Protein AF-A0A0A9WE42-F1 (afdb_monomer)

pLDDT: mean 91.48, std 4.7, range [75.19, 97.56]

Foldseek 3Di:
DVVQLVVQCVVVVHPDRDPVSVVQSVCCVPQNDFPPVDDDPPVVLVLLCLLLVQLQVLLVPQPLRADWPDWFQGDHDPARIDTDGDHPDPDPDGDPSNLLSLLLSLLRSQLSSCVVPNPVRRDPNSVVSVVVSLVSLLCCVAPCVVDPVGRDHDDLVPDDPVVVVVSVVVSVVSSVVSNVVSD

Secondary structure (DSSP, 8-state):
-HHHHHHHHHHTT-SS--HHHHHHHHHHHHH--B-TT----HHHHHHHHHHHHHHHHHHHHSTTPPPEEEEE-S-BTTBS-EEEE--SS--S---HHHHHHHHHHHHHHHHHHHHHH-GGG--GGGHHHHHHHHHHHHHHHHTS--STT-S----GGGS-HHHHHHHHHHHHHHHHHHHHHH-

Organism: Lygus hesperus (NCBI:txid30085)

Mean predicted aligned error: 5.11 Å

Radius of gyration: 19.46 Å; Cα contacts (8 Å, |Δi|>4): 237; chains: 1; bounding box: 45×36×60 Å

Solvent-accessible surface area (backbone atoms only — not comparable to full-atom values): 10072 Å² total; per-residue (Å²): 96,69,70,49,9,48,50,48,16,50,73,74,71,43,96,58,71,48,71,66,23,45,50,52,24,47,46,36,73,76,55,33,55,72,48,89,86,66,84,71,56,70,70,58,50,51,51,39,45,40,22,39,46,20,26,47,53,43,33,74,70,39,74,59,35,49,52,76,75,46,75,44,60,67,39,22,64,94,39,58,43,46,62,43,64,48,70,98,57,96,69,94,73,79,52,72,57,34,54,52,24,48,36,31,24,38,42,12,24,51,32,36,34,27,74,76,61,33,78,92,59,53,69,80,82,45,54,64,34,51,48,54,33,50,54,51,43,48,44,35,42,38,64,64,22,76,38,94,90,41,86,47,69,58,62,76,87,78,48,54,71,74,54,50,54,50,51,53,54,48,43,51,49,51,51,51,55,36,48,64,71,57,94

Sequence (183 aa):
MINQAAFEAARRGGNSVSVLDIENAKDKLQLGHPRDNFSMPVSEAKKTAYHEGGHALIALTTKGSMPIYKATIMPRGSALGYVYQVPEKDTIHMTNQQMQARIDVALAGRAAEEIIYGSDKITTGCSNDLEHATELIMHMIVDCGFSNLGIVNEEYTTMSDSKKYKVEKEAIAILHSSYQRVR

Nearest PDB structures (foldseek):
  6az0-assembly1_B  TM=9.704E-01  e=7.092E-16  Saccharomyces cerevisiae RM11-1a
  7wi4-assembly1_C  TM=9.334E-01  e=2.841E-14  Escherichia coli K-12
  4z8x-assembly1_A  TM=7.532E-01  e=9.230E-11  Aquifex aeolicus VF5
  4ww0-assembly1_A-2  TM=7.519E-01  e=3.585E-10  Aquifex aeolicus VF5
  6gcn-assembly2_C  TM=7.053E-01  e=2.199E-10  Aquifex aeolicus VF5

InterPro domains:
  IPR000642 Peptidase M41 [PF01434] (43-179)
  IPR037219 Peptidase M41-like [G3DSA:1.20.58.760] (31-183)
  IPR037219 Peptidase M41-like [SSF140990] (44-182)

Structure (mmCIF, N/CA/C/O backbone):
data_AF-A0A0A9WE42-F1
#
_entry.id   AF-A0A0A9WE42-F1
#
loop_
_atom_site.group_PDB
_atom_site.id
_atom_site.type_symbol
_atom_site.label_atom_id
_atom_site.label_alt_id
_atom_site.label_comp_id
_atom_site.label_asym_id
_atom_site.label_entity_id
_atom_site.label_seq_id
_atom_site.pdbx_PDB_ins_code
_atom_site.Cartn_x
_atom_site.Cartn_y
_atom_site.Cartn_z
_atom_site.occupancy
_atom_site.B_iso_or_equiv
_atom_site.auth_seq_id
_atom_site.auth_comp_id
_atom_site.auth_asym_id
_atom_site.auth_atom_id
_atom_site.pdbx_PDB_model_num
ATOM 1 N N . MET A 1 1 ? 3.995 17.280 -17.311 1.00 87.62 1 MET A N 1
ATOM 2 C CA . MET A 1 1 ? 4.119 15.987 -18.024 1.00 87.62 1 MET A CA 1
ATOM 3 C C . MET A 1 1 ? 4.740 16.137 -19.410 1.00 87.62 1 MET A C 1
ATOM 5 O O . MET A 1 1 ? 5.819 15.604 -19.608 1.00 87.62 1 MET A O 1
ATOM 9 N N . ILE A 1 2 ? 4.134 16.887 -20.342 1.00 93.00 2 ILE A N 1
ATOM 10 C CA . ILE A 1 2 ? 4.611 16.970 -21.742 1.00 93.00 2 ILE A CA 1
ATOM 11 C C . ILE A 1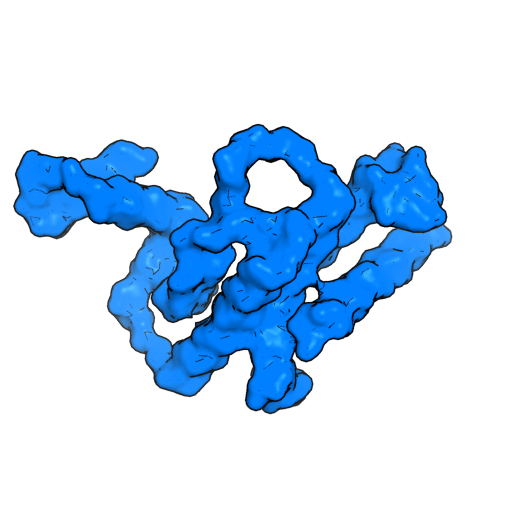 2 ? 6.061 17.458 -21.867 1.00 93.00 2 ILE A C 1
ATOM 13 O O . ILE A 1 2 ? 6.841 16.849 -22.588 1.00 93.00 2 ILE A O 1
ATOM 17 N N . ASN A 1 3 ? 6.459 18.480 -21.102 1.00 93.81 3 ASN A N 1
ATOM 18 C CA . ASN A 1 3 ? 7.852 18.943 -21.092 1.00 93.81 3 ASN A CA 1
ATOM 19 C C . ASN A 1 3 ? 8.838 17.840 -20.653 1.00 93.81 3 ASN A C 1
ATOM 21 O O . ASN A 1 3 ? 9.893 17.661 -21.250 1.00 93.81 3 ASN A O 1
ATOM 25 N N . GLN A 1 4 ? 8.462 17.042 -19.647 1.00 92.12 4 GLN A N 1
ATOM 26 C CA . GLN A 1 4 ? 9.282 15.918 -19.195 1.00 92.12 4 GLN A CA 1
ATOM 27 C C . GLN A 1 4 ? 9.373 14.825 -20.269 1.00 92.12 4 GLN A C 1
ATOM 29 O O . GLN A 1 4 ? 10.448 14.273 -20.468 1.00 92.12 4 GLN A O 1
ATOM 34 N N . ALA A 1 5 ? 8.284 14.547 -20.992 1.00 93.56 5 ALA A N 1
ATOM 35 C CA . ALA A 1 5 ? 8.288 13.587 -22.097 1.00 93.56 5 ALA A CA 1
ATOM 36 C C . ALA A 1 5 ? 9.181 14.056 -23.258 1.00 93.56 5 ALA A C 1
ATOM 38 O O . ALA A 1 5 ? 9.945 13.268 -23.806 1.00 93.56 5 ALA A O 1
ATOM 39 N N . ALA A 1 6 ? 9.150 15.351 -23.589 1.00 94.25 6 ALA A N 1
ATOM 40 C CA . ALA A 1 6 ? 10.056 15.939 -24.575 1.00 94.25 6 ALA A CA 1
ATOM 41 C C . ALA A 1 6 ? 11.528 15.817 -24.149 1.00 94.25 6 ALA A C 1
ATOM 43 O O . ALA A 1 6 ? 12.379 15.467 -24.964 1.00 94.25 6 ALA A O 1
ATOM 44 N N . PHE A 1 7 ? 11.819 16.030 -22.863 1.00 92.44 7 PHE A N 1
ATOM 45 C CA . PHE A 1 7 ? 13.156 15.830 -22.310 1.00 92.44 7 PHE A CA 1
ATOM 46 C C . PHE A 1 7 ? 13.624 14.367 -22.410 1.00 92.44 7 PHE A C 1
ATOM 48 O O . PHE A 1 7 ? 14.754 14.119 -22.823 1.00 92.44 7 PHE A O 1
ATOM 55 N N . GLU A 1 8 ? 12.773 13.390 -22.074 1.00 90.25 8 GLU A N 1
ATOM 56 C CA . GLU A 1 8 ? 13.119 11.964 -22.211 1.00 90.25 8 GLU A CA 1
ATOM 57 C C . GLU A 1 8 ? 13.336 11.566 -23.685 1.00 90.25 8 GLU A C 1
ATOM 59 O O . GLU A 1 8 ? 14.306 10.871 -23.997 1.00 90.25 8 GLU A O 1
ATOM 64 N N . ALA A 1 9 ? 12.508 12.081 -24.602 1.00 94.06 9 ALA A N 1
ATOM 65 C CA . ALA A 1 9 ? 12.676 11.870 -26.040 1.00 94.06 9 ALA A CA 1
ATOM 66 C C . ALA A 1 9 ? 14.018 12.429 -26.545 1.00 94.06 9 ALA A C 1
ATOM 68 O O . ALA A 1 9 ? 14.739 11.744 -27.273 1.00 94.06 9 ALA A O 1
ATOM 69 N N . ALA A 1 10 ? 14.395 13.635 -26.107 1.00 93.62 10 ALA A N 1
ATOM 70 C CA . ALA A 1 10 ? 15.693 14.226 -26.421 1.00 93.62 10 ALA A CA 1
ATOM 71 C C . ALA A 1 10 ? 16.853 13.406 -25.827 1.00 93.62 10 ALA A C 1
ATOM 73 O O . ALA A 1 10 ? 17.847 13.168 -26.511 1.00 93.62 10 ALA A O 1
ATOM 74 N N . ARG A 1 11 ? 16.714 12.906 -24.589 1.00 88.94 11 ARG A N 1
ATOM 75 C CA . ARG A 1 11 ? 17.735 12.088 -23.909 1.00 88.94 11 ARG A CA 1
ATOM 76 C C . ARG A 1 11 ? 18.041 10.785 -24.650 1.00 88.94 11 ARG A C 1
ATOM 78 O O . ARG A 1 11 ? 19.200 10.380 -24.678 1.00 88.94 11 ARG A O 1
ATOM 85 N N . ARG A 1 12 ? 17.046 10.141 -25.274 1.00 90.19 12 ARG A N 1
ATOM 86 C CA . ARG A 1 12 ? 17.285 8.953 -26.122 1.00 90.19 12 ARG A CA 1
ATOM 87 C C . ARG A 1 12 ? 17.753 9.280 -27.547 1.00 90.19 12 ARG A C 1
ATOM 89 O O . ARG A 1 12 ? 17.906 8.358 -28.342 1.00 90.19 12 ARG A O 1
ATOM 96 N N . GLY A 1 13 ? 17.916 10.560 -27.899 1.00 91.31 13 GLY A N 1
ATOM 97 C CA . GLY A 1 13 ? 18.247 11.001 -29.259 1.00 91.31 13 GLY A CA 1
ATOM 98 C C . GLY A 1 13 ? 17.086 10.893 -30.256 1.00 91.31 13 GLY A C 1
ATOM 99 O O . GLY A 1 13 ? 17.310 10.723 -31.451 1.00 91.31 13 GLY A O 1
ATOM 100 N N . GLY A 1 14 ? 15.838 10.928 -29.781 1.00 90.31 14 GLY A N 1
ATOM 101 C CA . GLY A 1 14 ? 14.648 10.862 -30.625 1.00 90.31 14 GLY A CA 1
ATOM 102 C C . GLY A 1 14 ? 14.283 12.209 -31.253 1.00 90.31 14 GLY A C 1
ATOM 103 O O . GLY A 1 14 ? 14.309 13.237 -30.587 1.00 90.31 14 GLY A O 1
ATOM 104 N N . ASN A 1 15 ? 13.846 12.189 -32.516 1.00 92.69 15 ASN A N 1
ATOM 105 C CA . ASN A 1 15 ? 13.359 13.384 -33.229 1.00 92.69 15 ASN A CA 1
ATOM 106 C C . ASN A 1 15 ? 11.880 13.710 -32.949 1.00 92.69 15 ASN A C 1
ATOM 108 O O . ASN A 1 15 ? 11.361 14.719 -33.420 1.00 92.69 15 ASN A O 1
ATOM 11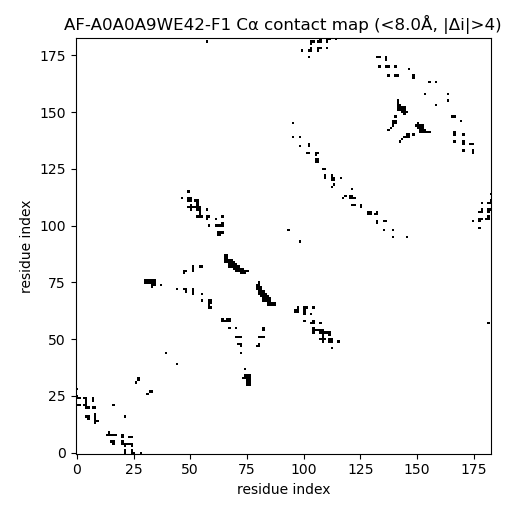2 N N . SER A 1 16 ? 11.177 12.842 -32.221 1.00 94.25 16 SER A N 1
ATOM 113 C CA . SER A 1 16 ? 9.774 13.010 -31.847 1.00 94.25 16 SER A CA 1
ATOM 114 C C . SER A 1 16 ? 9.489 12.347 -30.503 1.00 94.25 16 SER A C 1
ATOM 116 O O . SER A 1 16 ? 10.174 11.398 -30.106 1.00 94.25 16 SER A O 1
ATOM 118 N N . VAL A 1 17 ? 8.466 12.850 -29.809 1.00 95.31 17 VAL A N 1
ATOM 119 C CA . VAL A 1 17 ? 7.964 12.270 -28.557 1.00 95.31 17 VAL A CA 1
ATOM 120 C C . VAL A 1 17 ? 7.144 11.025 -28.877 1.00 95.31 17 VAL A C 1
ATOM 122 O O . VAL A 1 17 ? 6.181 11.084 -29.639 1.00 95.31 17 VAL A O 1
ATOM 125 N N . SER A 1 18 ? 7.533 9.898 -28.291 1.00 94.75 18 SER A N 1
ATOM 126 C CA . SER A 1 18 ? 6.822 8.624 -28.381 1.00 94.75 18 SER A CA 1
ATOM 127 C C . SER A 1 18 ? 5.911 8.408 -27.170 1.00 94.75 18 SER A C 1
ATOM 129 O O . SER A 1 18 ? 6.055 9.067 -26.139 1.00 94.75 18 SER A O 1
ATOM 131 N N . VAL A 1 19 ? 4.999 7.436 -27.268 1.00 92.50 19 VAL A N 1
ATOM 132 C CA . VAL A 1 19 ? 4.150 7.021 -26.136 1.00 92.50 19 VAL A CA 1
ATOM 133 C C . VAL A 1 19 ? 5.002 6.578 -24.942 1.00 92.50 19 VAL A C 1
ATOM 135 O O . VAL A 1 19 ? 4.712 6.968 -23.817 1.00 92.50 19 VAL A O 1
ATOM 138 N N . 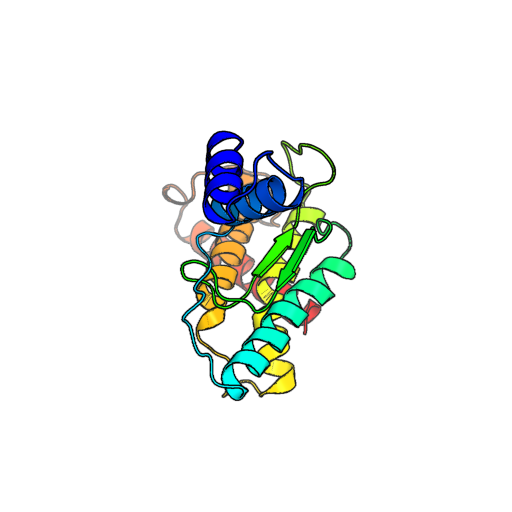LEU A 1 20 ? 6.111 5.877 -25.191 1.00 90.62 20 LEU A N 1
ATOM 139 C CA . LEU A 1 20 ? 7.044 5.450 -24.148 1.00 90.62 20 LEU A CA 1
ATOM 140 C C . LEU A 1 20 ? 7.654 6.640 -23.387 1.00 90.62 20 LEU A C 1
ATOM 142 O O . LEU A 1 20 ? 7.832 6.577 -22.173 1.00 90.62 20 LEU A O 1
ATOM 146 N N . ASP A 1 21 ? 7.953 7.745 -24.075 1.00 92.62 21 ASP A N 1
ATOM 147 C CA . ASP A 1 21 ? 8.486 8.949 -23.425 1.00 92.62 21 ASP A CA 1
ATOM 148 C C . ASP A 1 21 ? 7.425 9.604 -22.520 1.00 92.62 21 ASP A C 1
ATOM 150 O O . ASP A 1 21 ? 7.746 10.117 -21.446 1.00 92.62 21 ASP A O 1
ATOM 154 N N . ILE A 1 22 ? 6.149 9.546 -22.922 1.00 92.81 22 ILE A N 1
ATOM 155 C CA . ILE A 1 22 ? 5.013 10.029 -22.124 1.00 92.81 22 ILE A CA 1
ATOM 156 C C . ILE A 1 22 ? 4.794 9.138 -20.898 1.00 92.81 22 ILE A C 1
ATOM 158 O O . ILE A 1 22 ? 4.635 9.660 -19.794 1.00 92.81 22 ILE A O 1
ATOM 162 N N . GLU A 1 23 ? 4.822 7.816 -21.066 1.00 88.56 23 GLU A N 1
ATOM 163 C CA . GLU A 1 23 ? 4.697 6.852 -19.968 1.00 88.56 23 GLU A CA 1
ATOM 164 C C . GLU A 1 23 ? 5.832 7.010 -18.955 1.00 88.56 23 GLU A C 1
ATOM 166 O O . GLU A 1 23 ? 5.576 7.136 -17.760 1.00 88.56 23 GLU A O 1
ATOM 171 N N . ASN A 1 24 ? 7.080 7.112 -19.419 1.00 87.69 24 ASN A N 1
ATOM 172 C CA . ASN A 1 24 ? 8.235 7.338 -18.549 1.00 87.69 24 ASN A CA 1
ATOM 173 C C . ASN A 1 24 ? 8.151 8.678 -17.813 1.00 87.69 24 ASN A C 1
ATOM 175 O O . ASN A 1 24 ? 8.486 8.759 -16.631 1.00 87.69 24 ASN A O 1
ATOM 179 N N . ALA A 1 25 ? 7.687 9.733 -18.486 1.00 91.06 25 ALA A N 1
ATOM 180 C CA . ALA A 1 25 ? 7.466 11.029 -17.859 1.00 91.06 25 ALA A CA 1
ATOM 181 C C . ALA A 1 25 ? 6.361 10.980 -16.797 1.00 91.06 25 ALA A C 1
ATOM 183 O O . ALA A 1 25 ? 6.511 11.592 -15.738 1.00 91.06 25 ALA A O 1
ATOM 184 N N . LYS A 1 26 ? 5.267 10.257 -17.063 1.00 89.12 26 LYS A N 1
ATOM 185 C CA . LYS A 1 26 ? 4.182 10.031 -16.103 1.00 89.12 26 LYS A CA 1
ATOM 186 C C . LYS A 1 26 ? 4.690 9.252 -14.891 1.00 89.12 26 LYS A C 1
ATOM 188 O O . LYS A 1 26 ? 4.548 9.738 -13.773 1.00 89.12 26 LYS A O 1
ATOM 193 N N . ASP A 1 27 ? 5.361 8.124 -15.112 1.00 87.50 27 ASP A N 1
ATOM 194 C CA . ASP A 1 27 ? 5.945 7.305 -14.050 1.00 87.50 27 ASP A CA 1
ATOM 195 C C . ASP A 1 27 ? 6.920 8.113 -13.191 1.00 87.50 27 ASP A C 1
ATOM 197 O O . ASP A 1 27 ? 6.879 8.048 -11.969 1.00 87.50 27 ASP A O 1
ATOM 201 N N . LYS A 1 28 ? 7.779 8.923 -13.812 1.00 86.88 28 LYS A N 1
ATOM 202 C CA . LYS A 1 28 ? 8.749 9.758 -13.098 1.00 86.88 28 LYS A CA 1
ATOM 203 C C . LYS A 1 28 ? 8.087 10.820 -12.221 1.00 86.88 28 LYS A C 1
ATOM 205 O O . LYS A 1 28 ? 8.591 11.105 -11.138 1.00 86.88 28 LYS A O 1
ATOM 210 N N . LEU A 1 29 ? 6.981 11.404 -12.683 1.00 87.56 29 LEU A N 1
ATOM 211 C CA . LEU A 1 29 ? 6.218 12.396 -11.923 1.00 87.56 29 LEU A CA 1
ATOM 212 C C . LEU A 1 29 ? 5.419 11.764 -10.780 1.00 87.56 29 LEU A C 1
ATOM 214 O O . LEU A 1 29 ? 5.321 12.367 -9.720 1.00 87.56 29 LEU A O 1
ATOM 218 N N . GLN A 1 30 ? 4.848 10.578 -10.997 1.00 84.38 30 GLN A N 1
ATOM 219 C CA . GLN A 1 30 ? 3.979 9.920 -10.018 1.00 84.38 30 GLN A CA 1
ATOM 220 C C . GLN A 1 30 ? 4.754 9.089 -8.989 1.00 84.38 30 GLN A C 1
ATOM 222 O O . GLN A 1 30 ? 4.363 9.033 -7.832 1.00 84.38 30 GLN A O 1
ATOM 227 N N . LEU A 1 31 ? 5.841 8.442 -9.409 1.00 84.19 31 LEU A N 1
ATOM 228 C CA . LEU A 1 31 ? 6.552 7.413 -8.639 1.00 84.19 31 LEU A CA 1
ATOM 229 C C . LEU A 1 31 ? 7.999 7.816 -8.330 1.00 84.19 31 LEU A C 1
ATOM 231 O O . LEU A 1 31 ? 8.706 7.127 -7.600 1.00 84.19 31 LEU A O 1
ATOM 235 N N . GLY A 1 32 ? 8.466 8.923 -8.907 1.00 86.31 32 GLY A N 1
ATOM 236 C CA . GLY A 1 32 ? 9.822 9.420 -8.732 1.00 86.31 32 GLY A CA 1
ATOM 237 C C . GLY A 1 32 ? 10.837 8.862 -9.732 1.00 86.31 32 GLY A C 1
ATOM 238 O O . GLY A 1 32 ? 10.551 8.073 -10.642 1.00 86.31 32 GLY A O 1
ATOM 239 N N . HIS A 1 33 ? 12.075 9.326 -9.570 1.00 86.00 33 HIS A N 1
ATOM 240 C CA . HIS A 1 33 ? 13.172 9.010 -10.478 1.00 86.00 33 HIS A CA 1
ATOM 241 C C . HIS A 1 33 ? 13.579 7.535 -10.351 1.00 86.00 33 HIS A C 1
ATOM 243 O O . HIS A 1 33 ? 13.732 7.050 -9.224 1.00 86.00 33 HIS A O 1
ATOM 249 N N . PRO A 1 34 ? 13.780 6.821 -11.475 1.00 84.25 34 PRO A N 1
ATOM 250 C CA . PRO A 1 34 ? 14.343 5.481 -11.432 1.00 84.25 34 PRO A CA 1
ATOM 251 C C . PRO A 1 34 ? 15.775 5.532 -10.899 1.00 84.25 34 PRO A C 1
ATOM 253 O O . PRO A 1 34 ? 16.516 6.483 -11.160 1.00 84.25 34 PRO A O 1
ATOM 256 N N . ARG A 1 35 ? 16.163 4.508 -10.138 1.00 85.31 35 ARG A N 1
ATOM 257 C CA . ARG A 1 35 ? 17.536 4.361 -9.646 1.00 85.31 35 ARG A CA 1
ATOM 258 C C . ARG A 1 35 ? 18.280 3.326 -10.482 1.00 85.31 35 ARG A C 1
ATOM 260 O O . ARG A 1 35 ? 18.510 2.211 -10.027 1.00 85.31 35 ARG A O 1
ATOM 267 N N . ASP A 1 36 ? 18.667 3.716 -11.693 1.00 75.19 36 ASP A N 1
ATOM 268 C CA . ASP A 1 36 ? 19.267 2.815 -12.693 1.00 75.19 36 ASP A CA 1
ATOM 269 C C . ASP A 1 36 ? 20.574 2.148 -12.209 1.00 75.19 36 ASP A C 1
ATOM 271 O O . ASP A 1 36 ? 20.870 1.017 -12.579 1.00 75.19 36 ASP A O 1
ATOM 275 N N . ASN A 1 37 ? 21.324 2.812 -11.320 1.00 78.38 37 ASN A N 1
ATOM 276 C CA . ASN A 1 37 ? 22.576 2.296 -10.746 1.00 78.38 37 ASN A CA 1
ATOM 277 C C . ASN A 1 37 ? 22.384 1.529 -9.424 1.00 78.38 37 ASN A C 1
ATOM 279 O O . ASN A 1 37 ? 23.364 1.202 -8.751 1.00 78.38 37 ASN A O 1
ATOM 283 N N . PHE A 1 38 ? 21.144 1.283 -8.995 1.00 79.81 38 PHE A N 1
ATOM 284 C CA . PHE A 1 38 ? 20.888 0.568 -7.750 1.00 79.81 38 PHE A CA 1
ATOM 285 C C . PHE A 1 38 ? 21.002 -0.942 -7.962 1.00 79.81 38 PHE A C 1
ATOM 287 O O . PHE A 1 38 ? 20.121 -1.571 -8.544 1.00 79.81 38 PHE A O 1
ATOM 294 N N . SER A 1 39 ? 22.082 -1.529 -7.449 1.00 82.62 39 SER A N 1
ATOM 295 C CA . SER A 1 39 ? 22.244 -2.981 -7.402 1.00 82.62 39 SER A CA 1
ATOM 296 C C . SER A 1 39 ? 21.607 -3.528 -6.126 1.00 82.62 39 SER A C 1
ATOM 298 O O . SER A 1 39 ? 22.091 -3.278 -5.021 1.00 82.62 39 SER A O 1
ATOM 300 N N . MET A 1 40 ? 20.500 -4.255 -6.280 1.00 83.44 40 MET A N 1
ATOM 301 C CA . MET A 1 40 ? 19.813 -4.925 -5.179 1.00 83.44 40 MET A CA 1
ATOM 302 C C . MET A 1 40 ? 20.243 -6.397 -5.117 1.00 83.44 40 MET A C 1
ATOM 304 O O . MET A 1 40 ? 20.157 -7.087 -6.136 1.00 83.44 40 MET A O 1
ATOM 308 N N . PRO A 1 41 ? 20.658 -6.925 -3.949 1.00 91.12 41 PRO A N 1
ATOM 309 C CA . PRO A 1 41 ? 20.888 -8.356 -3.790 1.00 91.12 41 PRO A CA 1
ATOM 310 C C . PRO A 1 41 ? 19.636 -9.162 -4.152 1.00 91.12 41 PRO A C 1
ATOM 312 O O . PRO A 1 41 ? 18.520 -8.770 -3.814 1.00 91.12 41 PRO A O 1
ATOM 315 N N . VAL A 1 42 ? 19.816 -10.333 -4.770 1.00 91.00 42 VAL A N 1
ATOM 316 C CA . VAL A 1 42 ? 18.700 -11.202 -5.201 1.00 91.00 42 VAL A CA 1
ATOM 317 C C . VAL A 1 42 ? 17.766 -11.560 -4.038 1.00 91.00 42 VAL A C 1
ATOM 319 O O . VAL A 1 42 ? 16.556 -11.667 -4.224 1.00 91.00 42 VAL A O 1
ATOM 322 N N . SER A 1 43 ? 18.302 -11.708 -2.823 1.00 90.06 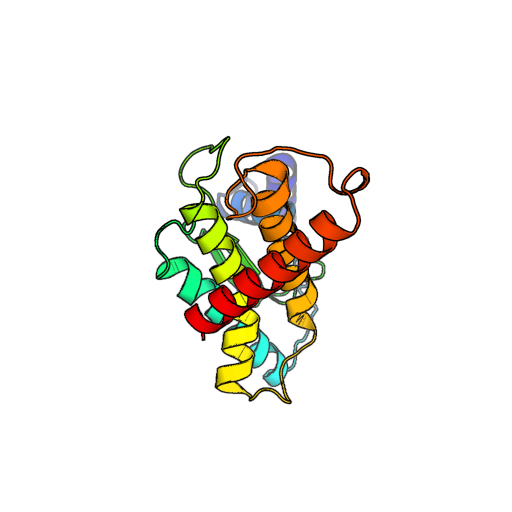43 SER A N 1
ATOM 323 C CA . SER A 1 43 ? 17.506 -11.963 -1.619 1.00 90.06 43 SER A CA 1
ATOM 324 C C . SER A 1 43 ? 16.554 -10.814 -1.274 1.00 90.06 43 SER A C 1
ATOM 326 O O . SER A 1 43 ? 15.406 -11.073 -0.922 1.00 90.06 43 SER A O 1
ATOM 328 N N . GLU A 1 44 ? 17.001 -9.564 -1.403 1.00 90.25 44 GLU A N 1
ATOM 329 C CA . GLU A 1 44 ? 16.186 -8.373 -1.129 1.00 90.25 44 GLU A CA 1
ATOM 330 C C . GLU A 1 44 ? 15.188 -8.114 -2.262 1.00 90.25 44 GLU A C 1
ATOM 332 O O . GLU A 1 44 ? 14.027 -7.791 -2.007 1.00 90.25 44 GLU A O 1
ATOM 337 N N . ALA A 1 45 ? 15.588 -8.375 -3.511 1.00 91.81 45 ALA A N 1
ATOM 338 C CA . ALA A 1 45 ? 14.681 -8.328 -4.655 1.00 91.81 45 ALA A CA 1
ATOM 339 C C . ALA A 1 45 ? 13.545 -9.349 -4.511 1.00 91.81 45 ALA A C 1
ATOM 341 O O . ALA A 1 45 ? 12.393 -9.041 -4.803 1.00 91.81 45 ALA A O 1
ATOM 342 N N . LYS A 1 46 ? 13.847 -10.549 -3.997 1.00 93.94 46 LYS A N 1
ATOM 343 C CA . LYS A 1 46 ? 12.840 -11.579 -3.722 1.00 93.94 46 LYS A CA 1
ATOM 344 C C . LYS A 1 46 ? 11.864 -11.152 -2.622 1.00 93.94 46 LYS A C 1
ATOM 346 O O . LYS A 1 46 ? 10.667 -11.351 -2.793 1.00 93.94 46 LYS A O 1
ATOM 351 N N . LYS A 1 47 ? 12.347 -10.544 -1.532 1.00 92.94 47 LYS A N 1
ATOM 352 C CA . LYS A 1 47 ? 11.473 -10.000 -0.476 1.00 92.94 47 LYS A CA 1
ATOM 353 C C . LYS A 1 47 ? 10.544 -8.924 -1.028 1.00 92.94 47 LYS A C 1
ATOM 355 O O . LYS A 1 47 ? 9.336 -9.030 -0.863 1.00 92.94 47 LYS A O 1
ATOM 360 N N . THR A 1 48 ? 11.109 -7.971 -1.769 1.00 94.25 48 THR A N 1
ATOM 361 C CA . THR A 1 48 ? 10.353 -6.901 -2.435 1.00 94.25 48 THR A CA 1
ATOM 362 C C . THR A 1 48 ? 9.304 -7.489 -3.381 1.00 94.25 48 THR A C 1
ATOM 364 O O . THR A 1 48 ? 8.158 -7.068 -3.374 1.00 94.25 48 THR A O 1
ATOM 367 N N . ALA A 1 49 ? 9.645 -8.531 -4.144 1.00 95.31 49 ALA A N 1
ATOM 368 C CA . ALA A 1 49 ? 8.694 -9.202 -5.026 1.00 95.31 49 ALA A CA 1
ATOM 369 C C . ALA A 1 49 ? 7.510 -9.836 -4.284 1.00 95.31 49 ALA A C 1
ATOM 371 O O . ALA A 1 49 ? 6.388 -9.751 -4.775 1.00 95.31 49 ALA A O 1
ATOM 372 N N . TYR A 1 50 ? 7.727 -10.450 -3.117 1.00 96.06 50 TYR A N 1
ATOM 373 C CA . TYR A 1 50 ? 6.611 -10.952 -2.310 1.00 96.06 50 TYR A CA 1
ATOM 374 C C . TYR A 1 50 ? 5.789 -9.826 -1.695 1.00 96.06 50 TYR A C 1
ATOM 376 O O . TYR A 1 50 ? 4.567 -9.931 -1.679 1.00 96.06 50 TYR A O 1
ATOM 384 N N . HIS A 1 51 ? 6.439 -8.756 -1.247 1.00 95.94 51 HIS A N 1
ATOM 385 C CA . HIS A 1 51 ? 5.774 -7.584 -0.691 1.00 95.94 51 HIS A CA 1
ATOM 386 C C . HIS A 1 51 ? 4.827 -6.938 -1.717 1.00 95.94 51 HIS A C 1
ATOM 388 O O . HIS A 1 51 ? 3.613 -6.890 -1.519 1.00 95.94 51 HIS A O 1
ATOM 394 N N . GLU A 1 52 ? 5.358 -6.549 -2.879 1.00 96.25 52 GLU A N 1
ATOM 395 C CA . GLU A 1 52 ? 4.558 -5.979 -3.970 1.00 96.25 52 GLU A CA 1
ATOM 396 C C . GLU A 1 52 ? 3.554 -6.995 -4.532 1.00 96.25 52 GLU A C 1
ATOM 398 O O . GLU A 1 52 ? 2.436 -6.645 -4.909 1.00 96.25 52 GLU A O 1
ATOM 403 N N . GLY A 1 53 ? 3.922 -8.280 -4.557 1.00 96.75 53 GLY A N 1
ATOM 404 C CA . GLY A 1 53 ? 3.024 -9.368 -4.934 1.00 96.75 53 GLY A CA 1
ATOM 405 C C . GLY A 1 53 ? 1.811 -9.479 -4.008 1.00 96.75 53 GLY A C 1
ATOM 406 O O . GLY A 1 53 ? 0.704 -9.712 -4.493 1.00 96.75 53 GLY A O 1
ATOM 407 N N . GLY A 1 54 ? 1.998 -9.252 -2.704 1.00 96.88 54 GLY A N 1
ATOM 408 C CA . GLY A 1 54 ? 0.930 -9.189 -1.709 1.00 96.88 54 GLY A CA 1
ATOM 409 C C . GLY A 1 54 ? -0.053 -8.065 -2.010 1.00 96.88 54 GLY A C 1
ATOM 410 O O . GLY A 1 54 ? -1.247 -8.323 -2.182 1.00 96.88 54 GLY A O 1
ATOM 411 N N . HIS A 1 55 ? 0.452 -6.837 -2.170 1.00 97.00 55 HIS A N 1
ATOM 412 C CA . HIS A 1 55 ? -0.367 -5.689 -2.572 1.00 97.00 55 HIS A CA 1
ATOM 413 C C . HIS A 1 55 ? -1.154 -5.970 -3.850 1.00 97.00 55 HIS A C 1
ATOM 415 O O . HIS A 1 55 ? -2.367 -5.760 -3.889 1.00 97.00 55 HIS A O 1
ATOM 421 N N . ALA A 1 56 ? -0.489 -6.487 -4.886 1.00 97.44 56 ALA A N 1
ATOM 422 C CA . ALA A 1 56 ? -1.123 -6.758 -6.167 1.00 97.44 56 ALA A CA 1
ATOM 423 C C . ALA A 1 56 ? -2.221 -7.827 -6.055 1.00 97.44 56 ALA A C 1
ATOM 425 O O . ALA A 1 56 ? -3.314 -7.656 -6.595 1.00 97.44 56 ALA A O 1
ATOM 426 N N . LEU A 1 57 ? -1.964 -8.918 -5.333 1.00 97.00 57 LEU A N 1
ATOM 427 C CA . LEU A 1 57 ? -2.925 -10.006 -5.184 1.00 97.00 57 LEU A CA 1
ATOM 428 C C . LEU A 1 57 ? -4.191 -9.555 -4.447 1.00 97.00 57 LEU A C 1
ATOM 430 O O . LEU A 1 57 ? -5.306 -9.818 -4.907 1.00 97.00 57 LEU A O 1
ATOM 434 N N . ILE A 1 58 ? -4.036 -8.846 -3.329 1.00 97.56 58 ILE A N 1
ATOM 435 C CA . ILE A 1 58 ? -5.177 -8.340 -2.559 1.00 97.56 58 ILE A CA 1
ATOM 436 C C . ILE A 1 58 ? -5.915 -7.253 -3.341 1.00 97.56 58 ILE A C 1
ATOM 438 O O . ILE A 1 58 ? -7.147 -7.247 -3.359 1.00 97.56 58 ILE A O 1
ATOM 442 N N . ALA A 1 59 ? -5.199 -6.401 -4.077 1.00 97.00 59 ALA A N 1
ATOM 443 C CA . ALA A 1 59 ? -5.818 -5.378 -4.911 1.00 97.00 59 ALA A CA 1
ATOM 444 C C . ALA A 1 59 ? -6.675 -5.962 -6.045 1.00 97.00 59 ALA A C 1
ATOM 446 O O . ALA A 1 59 ? -7.679 -5.349 -6.405 1.00 97.00 59 ALA A O 1
ATOM 447 N N . LEU A 1 60 ? -6.309 -7.128 -6.589 1.00 96.06 60 LEU A N 1
ATOM 448 C CA . LEU A 1 60 ? -7.061 -7.814 -7.647 1.00 96.06 60 LEU A CA 1
ATOM 449 C C . LEU A 1 60 ? -8.252 -8.622 -7.123 1.00 96.06 60 LEU A C 1
ATOM 451 O O . LEU A 1 60 ? -9.231 -8.804 -7.843 1.00 96.06 60 LEU A O 1
ATOM 455 N N . THR A 1 61 ? -8.170 -9.136 -5.896 1.00 95.81 61 THR A N 1
ATOM 456 C CA . THR A 1 61 ? -9.189 -10.039 -5.332 1.00 95.81 61 THR A CA 1
ATOM 457 C C . THR A 1 61 ? -10.211 -9.325 -4.444 1.00 95.81 61 THR A C 1
ATOM 459 O O . THR A 1 61 ? -11.334 -9.808 -4.287 1.00 95.81 61 THR A O 1
ATOM 462 N N . THR A 1 62 ? -9.873 -8.154 -3.899 1.00 96.12 62 THR A N 1
ATOM 463 C CA . THR A 1 62 ? -10.738 -7.418 -2.968 1.00 96.12 62 THR A CA 1
ATOM 464 C C . THR A 1 62 ? -11.768 -6.559 -3.694 1.00 96.12 62 THR A C 1
ATOM 466 O O . THR A 1 62 ? -11.445 -5.645 -4.456 1.00 96.12 62 THR A O 1
ATOM 469 N N . LYS A 1 63 ? -13.051 -6.797 -3.408 1.00 94.56 63 LYS A N 1
ATOM 470 C CA . LYS A 1 63 ? -14.150 -5.998 -3.962 1.00 94.56 63 LYS A CA 1
ATOM 471 C C . LYS A 1 63 ? -14.084 -4.550 -3.466 1.00 94.56 63 LYS A C 1
ATOM 473 O O . LYS A 1 63 ? -14.034 -4.302 -2.267 1.00 94.56 63 LYS A O 1
ATOM 478 N N . GLY A 1 64 ? -14.167 -3.597 -4.394 1.00 92.25 64 GLY A N 1
ATOM 479 C CA . GLY A 1 64 ? -14.061 -2.163 -4.099 1.00 92.25 64 GLY A CA 1
ATOM 480 C C . GLY A 1 64 ? -12.629 -1.625 -4.148 1.00 92.25 64 GLY A C 1
ATOM 481 O O . GLY A 1 64 ? -12.439 -0.419 -4.008 1.00 92.25 64 GLY A O 1
ATOM 482 N N . SER A 1 65 ? -11.637 -2.486 -4.388 1.00 94.06 65 SER A N 1
ATOM 483 C CA . SER A 1 65 ? -10.275 -2.063 -4.705 1.00 94.06 65 SER A CA 1
ATOM 484 C C . SER A 1 65 ? -10.216 -1.353 -6.064 1.00 94.06 65 SER A C 1
ATOM 486 O O . SER A 1 65 ? -11.036 -1.595 -6.952 1.00 94.06 65 SER A O 1
ATOM 488 N N . MET A 1 66 ? -9.241 -0.458 -6.220 1.00 92.62 66 MET A N 1
ATOM 489 C CA . MET A 1 66 ? -8.966 0.214 -7.489 1.00 92.62 66 MET A CA 1
ATOM 490 C C . MET A 1 66 ? -8.163 -0.707 -8.420 1.00 92.62 66 MET A C 1
ATOM 492 O O . MET A 1 66 ? -7.324 -1.478 -7.938 1.00 92.62 66 MET A O 1
ATOM 496 N N . PRO A 1 67 ? -8.361 -0.622 -9.747 1.00 92.75 67 PRO A N 1
ATOM 497 C CA . PRO A 1 67 ? -7.599 -1.438 -10.675 1.00 92.75 67 PRO A CA 1
ATOM 498 C C . PRO A 1 67 ? -6.113 -1.067 -10.639 1.00 92.75 67 PRO A C 1
ATOM 500 O O . PRO A 1 67 ? -5.726 0.093 -10.459 1.00 92.75 67 PRO A O 1
ATOM 503 N N . ILE A 1 68 ? -5.270 -2.083 -10.817 1.00 94.44 68 ILE A N 1
ATOM 504 C CA . ILE A 1 68 ? -3.819 -1.919 -10.874 1.00 94.44 68 ILE A CA 1
ATOM 505 C C . ILE A 1 68 ? -3.443 -1.378 -12.249 1.00 94.44 68 ILE A C 1
ATOM 507 O O . ILE A 1 68 ? -3.768 -1.972 -13.274 1.00 94.44 68 ILE A O 1
ATOM 511 N N . TYR A 1 69 ? -2.707 -0.272 -12.260 1.00 90.81 69 TYR A N 1
ATOM 512 C CA . TYR A 1 69 ? -2.076 0.260 -13.462 1.00 90.81 69 TYR A CA 1
ATOM 513 C C . TYR A 1 69 ? -0.689 -0.345 -13.677 1.00 90.81 69 TYR A C 1
ATOM 515 O O . TYR A 1 69 ? -0.322 -0.682 -14.800 1.00 90.81 69 TYR A O 1
ATOM 523 N N . LYS A 1 70 ? 0.100 -0.475 -12.603 1.00 90.88 70 LYS A N 1
ATOM 524 C CA . LYS A 1 70 ? 1.474 -0.978 -12.681 1.00 90.88 70 LYS A CA 1
ATOM 525 C C . LYS A 1 70 ? 1.909 -1.607 -11.367 1.00 90.88 70 LYS A C 1
ATOM 527 O O . LYS A 1 70 ? 1.708 -1.011 -10.321 1.00 90.88 70 LYS A O 1
ATOM 532 N N . ALA A 1 71 ? 2.565 -2.758 -11.439 1.00 93.44 71 ALA A N 1
ATOM 533 C CA . ALA A 1 71 ? 3.259 -3.380 -10.316 1.00 93.44 71 ALA A CA 1
ATOM 534 C C . ALA A 1 71 ? 4.718 -3.626 -10.713 1.00 93.44 71 ALA A C 1
ATOM 536 O O . ALA A 1 71 ? 4.980 -4.112 -11.816 1.00 93.44 71 ALA A O 1
ATOM 537 N N . THR A 1 72 ? 5.675 -3.257 -9.864 1.00 91.06 72 THR A N 1
ATOM 538 C CA . THR A 1 72 ? 7.100 -3.468 -10.151 1.00 91.06 72 THR A CA 1
ATOM 539 C C . THR A 1 72 ? 7.945 -3.534 -8.888 1.00 91.06 72 THR A C 1
ATOM 541 O O . THR A 1 72 ? 7.625 -2.920 -7.87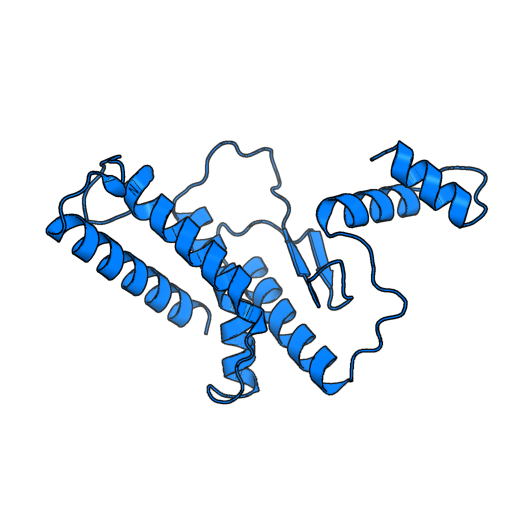9 1.00 91.06 72 THR A O 1
ATOM 544 N N . ILE A 1 73 ? 9.076 -4.224 -8.998 1.00 91.81 73 ILE A N 1
ATOM 545 C CA . ILE A 1 73 ? 10.137 -4.307 -7.983 1.00 91.81 73 ILE A CA 1
ATOM 546 C C . ILE A 1 73 ? 11.343 -3.423 -8.335 1.00 91.81 73 ILE A C 1
ATOM 548 O O . ILE A 1 73 ? 12.429 -3.572 -7.780 1.00 91.81 73 ILE A O 1
ATOM 552 N N . MET A 1 74 ? 11.191 -2.575 -9.356 1.00 88.44 74 MET A N 1
ATOM 553 C CA . MET A 1 74 ? 12.242 -1.660 -9.776 1.00 88.44 74 MET A CA 1
ATOM 554 C C . MET A 1 74 ? 12.233 -0.439 -8.857 1.00 88.44 74 MET A C 1
ATOM 556 O O . MET A 1 74 ? 11.213 0.253 -8.786 1.00 88.44 74 MET A O 1
ATOM 560 N N . PRO A 1 75 ? 13.361 -0.123 -8.205 1.00 87.50 75 PRO A N 1
ATOM 561 C CA . PRO A 1 75 ? 13.398 0.926 -7.205 1.00 87.50 75 PRO A CA 1
ATOM 562 C C . PRO A 1 75 ? 13.227 2.311 -7.835 1.00 87.50 75 PRO A C 1
ATOM 564 O O . PRO A 1 75 ? 13.880 2.653 -8.831 1.00 87.50 75 PRO A O 1
ATOM 567 N N . ARG A 1 76 ? 12.398 3.144 -7.205 1.00 86.00 76 ARG A N 1
ATOM 568 C CA . ARG A 1 76 ? 12.158 4.537 -7.597 1.00 86.00 76 ARG A CA 1
ATOM 569 C C . ARG A 1 76 ? 12.077 5.428 -6.371 1.00 86.00 76 ARG A C 1
ATOM 571 O O . ARG A 1 76 ? 11.428 5.080 -5.393 1.00 86.00 76 ARG A O 1
ATOM 578 N N . GLY A 1 77 ? 12.728 6.589 -6.430 1.00 83.06 77 GLY A N 1
ATOM 579 C CA . GLY A 1 77 ? 12.783 7.496 -5.281 1.00 83.06 77 GLY A CA 1
ATOM 580 C C . GLY A 1 77 ? 13.278 6.778 -4.017 1.00 83.06 77 GLY A C 1
ATOM 581 O O . GLY A 1 77 ? 14.361 6.189 -4.026 1.00 83.06 77 GLY A O 1
ATOM 582 N N . SER A 1 78 ? 12.479 6.829 -2.948 1.00 80.38 78 SER A N 1
ATOM 583 C CA . SER A 1 78 ? 12.721 6.134 -1.675 1.00 80.38 78 SER A CA 1
ATOM 584 C C . SER A 1 78 ? 12.201 4.690 -1.635 1.00 80.38 78 SER A C 1
ATOM 586 O O . SER A 1 78 ? 12.594 3.946 -0.739 1.00 80.38 78 SER A O 1
ATOM 588 N N . ALA A 1 79 ? 11.360 4.277 -2.586 1.00 84.12 79 ALA A N 1
ATOM 589 C CA . ALA A 1 79 ? 10.717 2.967 -2.595 1.00 84.12 79 ALA A CA 1
ATOM 590 C C . ALA A 1 79 ? 11.536 1.920 -3.370 1.00 84.12 79 ALA A C 1
ATOM 592 O O . ALA A 1 79 ? 12.200 2.217 -4.372 1.00 84.12 79 ALA A O 1
ATOM 593 N N . LEU A 1 80 ? 11.486 0.669 -2.903 1.00 86.31 80 LEU A N 1
ATOM 594 C CA . LEU A 1 80 ? 12.158 -0.472 -3.540 1.00 86.31 80 LEU A CA 1
ATOM 595 C C . LEU A 1 80 ? 11.270 -1.195 -4.560 1.00 86.31 80 LEU A C 1
ATOM 597 O O . LEU A 1 80 ? 11.796 -1.836 -5.464 1.00 86.31 80 LEU A O 1
ATOM 601 N N . GLY A 1 81 ? 9.957 -1.023 -4.458 1.00 89.31 81 GLY A N 1
ATOM 602 C CA . GLY A 1 81 ? 8.937 -1.488 -5.384 1.00 89.31 81 GLY A CA 1
ATOM 603 C C . GLY A 1 81 ? 7.695 -0.607 -5.255 1.00 89.31 81 GLY A C 1
ATOM 604 O O . GLY A 1 81 ? 7.689 0.339 -4.464 1.00 89.31 81 GLY A O 1
ATOM 605 N N . TYR A 1 82 ? 6.697 -0.843 -6.103 1.00 90.31 82 TYR A N 1
ATOM 606 C CA . TYR A 1 82 ? 5.384 -0.220 -5.963 1.00 90.31 82 TYR A CA 1
ATOM 607 C C . TYR A 1 82 ? 4.303 -0.989 -6.727 1.00 90.31 82 TYR A C 1
ATOM 609 O O . TYR A 1 82 ? 4.506 -1.422 -7.870 1.00 90.31 82 TYR A O 1
ATOM 617 N N . VAL A 1 83 ? 3.104 -1.028 -6.144 1.00 93.25 83 VAL A N 1
ATOM 618 C CA . VAL A 1 83 ? 1.840 -1.330 -6.826 1.00 93.25 83 VAL A CA 1
ATOM 619 C C . VAL A 1 83 ? 1.022 -0.051 -6.944 1.00 93.25 83 VAL A C 1
ATOM 621 O O . VAL A 1 83 ? 0.436 0.443 -5.987 1.00 93.25 83 VAL A O 1
ATOM 624 N N . TYR A 1 84 ? 0.976 0.499 -8.152 1.00 91.06 84 TYR A N 1
ATOM 625 C CA . TYR A 1 84 ? 0.238 1.711 -8.459 1.00 91.06 84 TYR A CA 1
ATOM 626 C C . TYR A 1 84 ? -1.170 1.388 -8.957 1.00 91.06 84 TYR A C 1
ATOM 628 O O . TYR A 1 84 ? -1.347 0.710 -9.975 1.00 91.06 84 TYR A O 1
ATOM 636 N N . GLN A 1 85 ? -2.169 1.915 -8.252 1.00 92.00 85 GLN A N 1
ATOM 637 C CA . GLN A 1 85 ? -3.583 1.800 -8.594 1.00 92.00 85 GLN A CA 1
ATOM 638 C C . GLN A 1 85 ? -4.104 3.124 -9.156 1.00 92.00 85 GLN A C 1
ATOM 640 O O . GLN A 1 85 ? -3.734 4.197 -8.680 1.00 92.00 85 GLN A O 1
ATOM 645 N N . VAL A 1 86 ? -4.982 3.054 -10.156 1.00 88.12 86 VAL A N 1
ATOM 646 C CA . VAL A 1 86 ? -5.593 4.238 -10.780 1.00 88.12 86 VAL A CA 1
ATOM 647 C C . VAL A 1 86 ? -7.109 4.075 -10.748 1.00 88.12 86 VAL A C 1
ATOM 649 O O . VAL A 1 86 ? -7.600 3.024 -11.151 1.00 88.12 86 VAL A O 1
ATOM 652 N N . PRO A 1 87 ? -7.877 5.067 -10.275 1.00 86.38 87 PRO A N 1
ATOM 653 C CA . PRO A 1 87 ? -9.331 4.978 -10.306 1.00 86.38 87 PRO A CA 1
ATOM 654 C C . PRO A 1 87 ? -9.851 5.015 -11.755 1.00 86.38 87 PRO A C 1
ATOM 656 O O . PRO A 1 87 ? -9.319 5.735 -12.596 1.00 86.38 87 PRO A O 1
ATOM 659 N N . GLU A 1 88 ? -10.913 4.259 -12.056 1.00 80.44 88 GLU A N 1
ATOM 660 C CA . GLU A 1 88 ? -11.518 4.226 -13.405 1.00 80.44 88 GLU A CA 1
ATOM 661 C C . GLU A 1 88 ? -12.184 5.549 -13.801 1.00 80.44 88 GLU A C 1
ATOM 663 O O . GLU A 1 88 ? -12.359 5.847 -14.982 1.00 80.44 88 GLU A O 1
ATOM 668 N N . LYS A 1 89 ? -12.611 6.319 -12.801 1.00 84.44 89 LYS A N 1
ATOM 669 C CA . LYS A 1 89 ? -13.276 7.611 -12.945 1.00 84.44 89 LYS A CA 1
ATOM 670 C C . LYS A 1 89 ? -12.729 8.549 -11.887 1.00 84.44 89 LYS A C 1
ATOM 672 O O . LYS A 1 89 ? -12.331 8.093 -10.817 1.00 84.44 89 LYS A O 1
ATOM 677 N N . ASP A 1 90 ? -12.787 9.845 -12.149 1.00 79.69 90 ASP A N 1
ATOM 678 C CA . ASP A 1 90 ? -12.479 10.840 -11.129 1.00 79.69 90 ASP A CA 1
ATOM 679 C C . ASP A 1 90 ? -13.506 10.727 -9.993 1.00 79.69 90 ASP A C 1
ATOM 681 O O . ASP A 1 90 ? -14.681 11.069 -10.141 1.00 79.69 90 ASP A O 1
ATOM 685 N N . THR A 1 91 ? -13.079 10.170 -8.860 1.00 76.19 91 THR A N 1
ATOM 686 C CA . THR A 1 91 ? -13.918 9.997 -7.672 1.00 76.19 91 THR A CA 1
ATOM 687 C C . THR A 1 91 ? -13.619 11.095 -6.667 1.00 76.19 91 THR A C 1
ATOM 689 O O . THR A 1 91 ? -12.496 11.190 -6.178 1.00 76.19 91 THR A O 1
ATOM 692 N N . ILE A 1 92 ? -14.634 11.882 -6.312 1.00 82.75 92 ILE A N 1
ATOM 693 C CA . ILE A 1 92 ? -14.534 12.898 -5.250 1.00 82.75 92 ILE A CA 1
ATOM 694 C C . ILE A 1 92 ? -14.750 12.262 -3.867 1.00 82.75 92 ILE A C 1
ATOM 696 O O . ILE A 1 92 ? -14.187 12.708 -2.873 1.00 82.75 92 ILE A O 1
ATOM 700 N N . HIS A 1 93 ? -15.548 11.195 -3.802 1.00 87.50 93 HIS A N 1
ATOM 701 C CA . HIS A 1 93 ? -15.933 10.532 -2.560 1.00 87.50 93 HIS A CA 1
ATOM 702 C C . HIS A 1 93 ? -15.605 9.042 -2.602 1.00 87.50 93 HIS A C 1
ATOM 704 O O . HIS A 1 93 ? -15.576 8.429 -3.671 1.00 87.50 93 HIS A O 1
ATOM 710 N N . MET A 1 94 ? -15.405 8.461 -1.421 1.00 91.12 94 MET A N 1
ATOM 711 C CA . MET A 1 94 ? -15.159 7.036 -1.242 1.00 91.12 94 MET A CA 1
ATOM 712 C C . MET A 1 94 ? -16.211 6.414 -0.334 1.00 91.12 94 MET A C 1
ATOM 714 O O . MET A 1 94 ? -16.588 6.973 0.692 1.00 91.12 94 MET A O 1
ATOM 718 N N . THR A 1 95 ? -16.658 5.222 -0.703 1.00 93.88 95 THR A N 1
ATOM 719 C CA . THR A 1 95 ? -17.521 4.395 0.144 1.00 93.88 95 THR A CA 1
ATOM 720 C C . THR A 1 95 ? -16.710 3.706 1.243 1.00 93.88 95 THR A C 1
ATOM 722 O O . THR A 1 95 ? -15.516 3.454 1.074 1.00 93.88 95 THR A O 1
ATOM 725 N N . ASN A 1 96 ? -17.373 3.303 2.333 1.00 94.06 96 ASN A N 1
ATOM 726 C CA . ASN A 1 96 ? -16.760 2.481 3.385 1.00 94.06 96 ASN A CA 1
ATOM 727 C C . ASN A 1 96 ? -16.106 1.209 2.801 1.00 94.06 96 ASN A C 1
ATOM 729 O O . ASN A 1 96 ? -14.976 0.883 3.142 1.00 94.06 96 ASN A O 1
ATOM 733 N N . GLN A 1 97 ? -16.754 0.548 1.831 1.00 95.19 97 GLN A N 1
ATOM 734 C CA . GLN A 1 97 ? -16.185 -0.623 1.151 1.00 95.19 97 GLN A CA 1
ATOM 735 C C . GLN A 1 97 ? -14.851 -0.313 0.454 1.00 95.19 97 GLN A C 1
ATOM 737 O O . GLN A 1 97 ? -13.915 -1.099 0.549 1.00 95.19 97 GLN A O 1
ATOM 742 N N . GLN A 1 98 ? -14.746 0.826 -0.233 1.00 95.12 98 GLN A N 1
ATOM 743 C CA . GLN A 1 98 ? -13.502 1.232 -0.893 1.00 95.12 98 GLN A CA 1
ATOM 744 C C . GLN A 1 98 ? -12.411 1.588 0.120 1.00 95.12 98 GLN A C 1
ATOM 746 O O . GLN A 1 98 ? -11.248 1.272 -0.111 1.00 95.12 98 GLN A O 1
ATOM 751 N N . MET A 1 99 ? -12.764 2.224 1.243 1.00 95.69 99 MET A N 1
ATOM 752 C CA . MET A 1 99 ? -11.798 2.514 2.307 1.00 95.69 99 MET A CA 1
ATOM 753 C C . MET A 1 99 ? -11.278 1.222 2.948 1.00 95.69 99 MET A C 1
ATOM 755 O O . MET A 1 99 ? -10.069 1.050 3.061 1.00 95.69 99 MET A O 1
ATOM 759 N N . GLN A 1 100 ? -12.164 0.267 3.252 1.00 96.44 100 GLN A N 1
ATOM 760 C CA . GLN A 1 100 ? -11.774 -1.060 3.741 1.00 96.44 100 GLN A CA 1
ATOM 761 C C . GLN A 1 100 ? -10.865 -1.791 2.752 1.00 96.44 100 GLN A C 1
ATOM 763 O O . GLN A 1 100 ? -9.833 -2.314 3.159 1.00 96.44 100 GLN A O 1
ATOM 768 N N . ALA A 1 101 ? -11.196 -1.761 1.457 1.00 96.44 101 ALA A N 1
ATOM 769 C CA . ALA A 1 101 ? -10.362 -2.370 0.428 1.00 96.44 101 ALA A CA 1
ATOM 770 C C . ALA A 1 101 ? -8.963 -1.737 0.356 1.00 96.44 101 ALA A C 1
ATOM 772 O O . ALA A 1 101 ? -7.982 -2.446 0.158 1.00 96.44 101 ALA A O 1
ATOM 773 N N . ARG A 1 102 ? -8.841 -0.416 0.547 1.00 95.69 102 ARG A N 1
ATOM 774 C CA . ARG A 1 102 ? -7.530 0.251 0.597 1.00 95.69 102 ARG A CA 1
ATOM 775 C C . ARG A 1 102 ? -6.716 -0.137 1.829 1.00 95.69 102 ARG A C 1
ATOM 777 O O . ARG A 1 102 ? -5.512 -0.322 1.694 1.00 95.69 102 ARG A O 1
ATOM 784 N N . ILE A 1 103 ? -7.353 -0.287 2.991 1.00 97.12 103 ILE A N 1
ATOM 785 C CA . ILE A 1 103 ? -6.681 -0.775 4.206 1.00 97.12 103 ILE A CA 1
ATOM 786 C C . ILE A 1 103 ? -6.188 -2.208 3.979 1.00 97.12 103 ILE A C 1
ATOM 788 O O . ILE A 1 103 ? -5.027 -2.498 4.251 1.00 97.12 103 ILE A O 1
ATOM 792 N N . ASP A 1 104 ? -7.031 -3.075 3.409 1.00 97.56 104 ASP A N 1
ATOM 793 C CA . ASP A 1 104 ? -6.660 -4.455 3.082 1.00 97.56 104 ASP A CA 1
ATOM 794 C C . ASP A 1 104 ? -5.435 -4.490 2.155 1.00 97.56 104 ASP A C 1
ATOM 796 O O . ASP A 1 104 ? -4.449 -5.169 2.442 1.00 97.56 104 ASP A O 1
ATOM 800 N N . VAL A 1 105 ? -5.443 -3.696 1.079 1.00 97.12 105 VAL A N 1
ATOM 801 C CA . VAL A 1 105 ? -4.290 -3.597 0.174 1.00 97.12 105 VAL A CA 1
ATOM 802 C C . VAL A 1 105 ? -3.050 -3.104 0.911 1.00 97.12 105 VAL A C 1
ATOM 804 O O . VAL A 1 105 ? -2.005 -3.721 0.751 1.00 97.12 105 VAL A O 1
ATOM 807 N N . ALA A 1 106 ? -3.134 -2.057 1.732 1.00 96.50 106 ALA A N 1
ATOM 808 C CA . ALA A 1 106 ? -1.981 -1.519 2.462 1.00 96.50 106 ALA A CA 1
ATOM 809 C C . ALA A 1 106 ? -1.348 -2.550 3.417 1.00 96.50 106 ALA A C 1
ATOM 811 O O . ALA A 1 106 ? -0.132 -2.622 3.561 1.00 96.50 106 ALA A O 1
ATOM 812 N N . LEU A 1 107 ? -2.152 -3.418 4.029 1.00 96.81 107 LEU A N 1
ATOM 813 C CA . LEU A 1 107 ? -1.652 -4.448 4.942 1.00 96.81 107 LEU A CA 1
ATOM 814 C C . LEU A 1 107 ? -1.088 -5.692 4.240 1.00 96.81 107 LEU A C 1
ATOM 816 O O . LEU A 1 107 ? -0.390 -6.495 4.868 1.00 96.81 107 LEU A O 1
ATOM 820 N N . ALA A 1 108 ? -1.363 -5.849 2.946 1.00 96.88 108 ALA A N 1
ATOM 821 C CA . ALA A 1 108 ? -1.056 -7.056 2.194 1.00 96.88 108 ALA A CA 1
ATOM 822 C C . ALA A 1 108 ? 0.447 -7.319 2.021 1.00 96.88 108 ALA A C 1
ATOM 824 O O . ALA A 1 108 ? 0.862 -8.476 2.071 1.00 96.88 1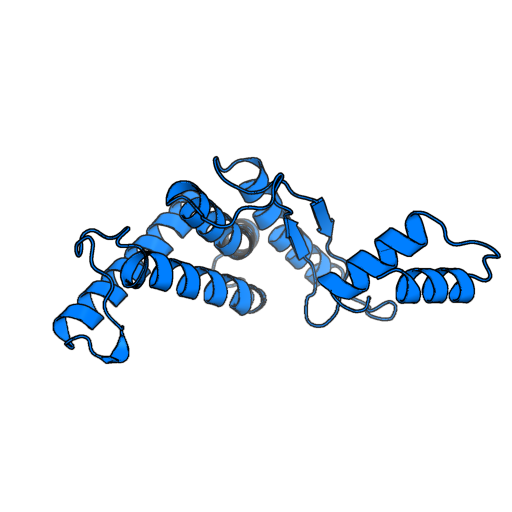08 ALA A O 1
ATOM 825 N N . GLY A 1 109 ? 1.271 -6.279 1.846 1.00 95.69 109 GLY A N 1
ATOM 826 C CA . GLY A 1 109 ? 2.722 -6.441 1.689 1.00 95.69 109 GLY A CA 1
ATOM 827 C C . GLY A 1 109 ? 3.364 -7.077 2.923 1.00 95.69 109 GLY A C 1
ATOM 828 O O . GLY A 1 109 ? 4.078 -8.078 2.829 1.00 95.69 109 GLY A O 1
ATOM 829 N N . ARG A 1 110 ? 3.001 -6.574 4.109 1.00 95.44 110 ARG A N 1
ATOM 830 C CA . ARG A 1 110 ? 3.426 -7.143 5.396 1.00 95.44 110 ARG A CA 1
ATOM 831 C C . ARG A 1 110 ? 2.900 -8.565 5.602 1.00 95.44 110 ARG A C 1
ATOM 833 O O . ARG A 1 110 ? 3.662 -9.431 6.030 1.00 95.44 110 ARG A O 1
ATOM 840 N N . ALA A 1 111 ? 1.627 -8.813 5.286 1.00 96.50 111 ALA A N 1
ATOM 841 C CA . ALA A 1 111 ? 1.034 -10.144 5.407 1.00 96.50 111 ALA A CA 1
ATOM 842 C C . ALA A 1 111 ? 1.749 -11.168 4.508 1.00 96.50 111 ALA A C 1
ATOM 844 O O . ALA A 1 111 ? 2.069 -12.269 4.955 1.00 96.50 111 ALA A O 1
ATOM 845 N N . ALA A 1 112 ? 2.082 -10.790 3.271 1.00 96.38 112 ALA A N 1
ATOM 846 C CA . ALA A 1 112 ? 2.826 -11.640 2.347 1.00 96.38 112 ALA A CA 1
ATOM 847 C C . ALA A 1 112 ? 4.238 -11.963 2.860 1.00 96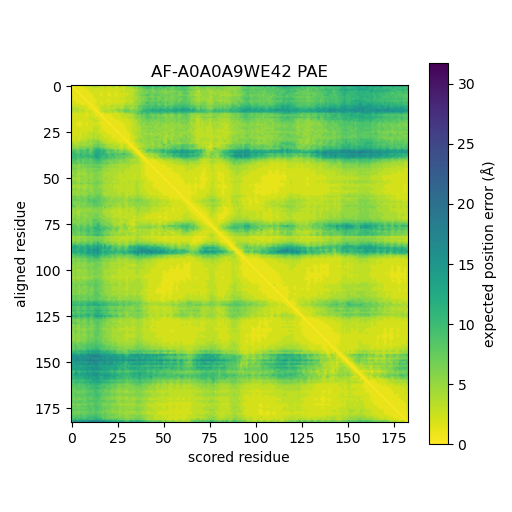.38 112 ALA A C 1
ATOM 849 O O . ALA A 1 112 ? 4.663 -13.119 2.804 1.00 96.38 112 ALA A O 1
ATOM 850 N N . GLU A 1 113 ? 4.958 -10.976 3.405 1.00 94.75 113 GLU A N 1
ATOM 851 C CA . GLU A 1 113 ? 6.257 -11.221 4.042 1.00 94.75 113 GLU A CA 1
ATOM 852 C C . GLU A 1 113 ? 6.142 -12.197 5.217 1.00 94.75 113 GLU A C 1
ATOM 854 O O . GLU A 1 113 ? 6.937 -13.135 5.312 1.00 94.75 113 GLU A O 1
ATOM 859 N N . GLU A 1 114 ? 5.144 -12.013 6.084 1.00 95.56 114 GLU A N 1
ATOM 860 C CA . GLU A 1 114 ? 4.926 -12.881 7.241 1.00 95.56 114 GLU A CA 1
ATOM 861 C C . GLU A 1 114 ? 4.628 -14.329 6.828 1.00 95.56 114 GLU A C 1
ATOM 863 O O . GLU A 1 114 ? 5.201 -15.255 7.402 1.00 95.56 114 GLU A O 1
ATOM 868 N N . ILE A 1 115 ? 3.782 -14.543 5.817 1.00 95.88 115 ILE A N 1
ATOM 869 C CA . ILE A 1 115 ? 3.425 -15.886 5.332 1.00 95.88 115 ILE A CA 1
ATOM 870 C C . ILE A 1 115 ? 4.651 -16.621 4.777 1.00 95.88 115 ILE A C 1
ATOM 872 O O . ILE A 1 115 ? 4.820 -17.818 5.008 1.00 95.88 115 ILE A O 1
ATOM 876 N N . ILE A 1 116 ? 5.510 -15.918 4.036 1.00 95.94 116 ILE A N 1
ATOM 877 C CA . ILE A 1 116 ? 6.640 -16.535 3.334 1.00 95.94 116 ILE A CA 1
ATOM 878 C C . ILE A 1 116 ? 7.866 -16.700 4.237 1.00 95.94 116 ILE A C 1
ATOM 880 O O . ILE A 1 116 ? 8.581 -17.700 4.130 1.00 95.94 116 ILE A O 1
ATOM 884 N N . TYR A 1 117 ? 8.140 -15.724 5.103 1.00 93.81 117 TYR A N 1
ATOM 885 C CA . TYR A 1 117 ? 9.380 -15.665 5.880 1.00 93.81 117 TYR A CA 1
ATOM 886 C C . TYR A 1 117 ? 9.189 -15.889 7.385 1.00 93.81 117 TYR A C 1
ATOM 888 O O . TYR A 1 117 ? 10.180 -16.137 8.079 1.00 93.81 117 TYR A O 1
ATOM 896 N N . GLY A 1 118 ? 7.949 -15.868 7.875 1.00 94.12 118 GLY A N 1
ATOM 897 C CA . GLY A 1 118 ? 7.611 -15.939 9.294 1.00 94.12 118 GLY A CA 1
ATOM 898 C C . GLY A 1 118 ? 7.675 -14.577 9.989 1.00 94.12 118 GLY A C 1
ATOM 899 O O . GLY A 1 118 ? 8.321 -13.639 9.515 1.00 94.12 118 GLY A O 1
ATOM 900 N N . SER A 1 119 ? 7.024 -14.477 11.150 1.00 91.69 119 SER A N 1
ATOM 901 C CA . SER A 1 119 ? 6.852 -13.216 11.885 1.00 91.69 119 SER A CA 1
ATOM 902 C C . SER A 1 119 ? 8.176 -12.575 12.334 1.00 91.69 119 SER A C 1
ATOM 904 O O . SER A 1 119 ? 8.272 -11.352 12.380 1.00 91.69 119 SER A O 1
ATOM 906 N N . ASP A 1 120 ? 9.222 -13.374 12.573 1.00 92.00 120 ASP A N 1
ATOM 907 C CA . ASP A 1 120 ? 10.553 -12.888 12.982 1.00 92.00 120 ASP A CA 1
ATOM 908 C C . ASP A 1 120 ? 11.343 -12.211 11.849 1.00 92.00 120 ASP A C 1
ATOM 910 O O . ASP A 1 120 ? 12.388 -11.605 12.088 1.00 92.00 120 ASP A O 1
ATOM 914 N N . LYS A 1 121 ? 10.890 -12.353 10.597 1.00 89.81 121 LYS A N 1
ATOM 915 C CA . LYS A 1 121 ? 11.606 -11.881 9.400 1.00 89.81 121 LYS A CA 1
ATOM 916 C C . LYS A 1 121 ? 10.850 -10.812 8.615 1.00 89.81 121 LYS A C 1
ATOM 918 O O . LYS A 1 121 ? 11.263 -10.485 7.502 1.00 89.81 121 LYS A O 1
ATOM 923 N N . ILE A 1 122 ? 9.781 -10.269 9.192 1.00 90.62 122 ILE A N 1
ATOM 924 C CA . ILE A 1 122 ? 9.070 -9.114 8.643 1.00 90.62 122 ILE A CA 1
ATOM 925 C C . ILE A 1 122 ? 10.018 -7.912 8.628 1.00 90.62 122 ILE A C 1
ATOM 927 O O . ILE A 1 122 ? 10.733 -7.654 9.600 1.00 90.62 122 ILE A O 1
ATOM 931 N N . THR A 1 123 ? 10.036 -7.176 7.521 1.00 88.62 123 THR A N 1
ATOM 932 C CA . THR A 1 123 ? 10.921 -6.026 7.350 1.00 88.62 123 THR A CA 1
ATOM 933 C C . THR A 1 123 ? 10.277 -4.722 7.822 1.00 88.62 123 THR A C 1
ATOM 935 O O . THR A 1 123 ? 9.058 -4.587 7.935 1.00 88.62 123 THR A O 1
ATOM 938 N N . THR A 1 124 ? 11.107 -3.705 8.050 1.00 88.44 124 THR A N 1
ATOM 939 C CA . THR A 1 124 ? 10.646 -2.337 8.332 1.00 88.44 124 THR A CA 1
ATOM 940 C C . THR A 1 124 ? 10.115 -1.614 7.089 1.00 88.44 124 THR A C 1
ATOM 942 O O . THR A 1 124 ? 9.697 -0.468 7.200 1.00 88.44 124 THR A O 1
ATOM 945 N N . GLY A 1 125 ? 10.139 -2.248 5.907 1.00 84.31 125 GLY A N 1
ATOM 946 C CA . GLY A 1 125 ? 9.706 -1.644 4.643 1.00 84.31 125 GLY A CA 1
ATOM 947 C C . GLY A 1 125 ? 8.210 -1.322 4.581 1.00 84.31 125 GLY A C 1
ATOM 948 O O . GLY A 1 125 ? 7.822 -0.438 3.833 1.00 84.31 125 GLY A O 1
ATOM 949 N N . CYS A 1 126 ? 7.395 -1.965 5.422 1.00 89.12 126 CYS A N 1
ATOM 950 C CA . CYS A 1 126 ? 5.944 -1.764 5.497 1.00 89.12 126 CYS A CA 1
ATOM 951 C C . CYS A 1 126 ? 5.501 -0.522 6.297 1.00 89.12 126 CYS A C 1
ATOM 953 O O . CYS A 1 126 ? 4.306 -0.333 6.522 1.00 89.12 126 CYS A O 1
ATOM 955 N N . SER A 1 127 ? 6.430 0.307 6.795 1.00 91.00 127 SER A N 1
ATOM 956 C CA . SER A 1 127 ? 6.093 1.421 7.696 1.00 91.00 127 SER A CA 1
ATOM 957 C C . SER A 1 127 ? 5.152 2.441 7.052 1.00 91.00 127 SER A C 1
ATOM 959 O O . SER A 1 127 ? 4.201 2.876 7.691 1.00 91.00 127 SER A O 1
ATOM 961 N N . ASN A 1 128 ? 5.399 2.781 5.786 1.00 91.88 128 ASN A N 1
ATOM 962 C CA . ASN A 1 128 ? 4.599 3.745 5.034 1.00 91.88 128 ASN A CA 1
ATOM 963 C C . ASN A 1 128 ? 3.185 3.211 4.751 1.00 91.88 128 ASN A C 1
ATOM 965 O O . ASN A 1 128 ? 2.209 3.951 4.829 1.00 91.88 128 ASN A O 1
ATOM 969 N N . ASP A 1 129 ? 3.050 1.912 4.477 1.00 94.50 129 ASP A N 1
ATOM 970 C CA . ASP A 1 129 ? 1.736 1.304 4.247 1.00 94.50 129 ASP A CA 1
ATOM 971 C C . ASP A 1 129 ? 0.917 1.239 5.538 1.00 94.50 129 ASP A C 1
ATOM 973 O O . ASP A 1 129 ? -0.286 1.498 5.529 1.00 94.50 129 ASP A O 1
ATOM 977 N N . LEU A 1 130 ? 1.574 0.955 6.668 1.00 94.44 130 LEU A N 1
ATOM 978 C CA . LEU A 1 130 ? 0.949 0.990 7.991 1.00 94.44 130 LEU A CA 1
ATOM 979 C C . LEU A 1 130 ? 0.514 2.403 8.390 1.00 94.44 130 LEU A C 1
ATOM 981 O O . LEU A 1 130 ? -0.568 2.561 8.959 1.00 94.44 130 LEU A O 1
ATOM 985 N N . GLU A 1 131 ? 1.328 3.415 8.094 1.00 95.44 131 GLU A N 1
ATOM 986 C CA . GLU A 1 131 ? 0.995 4.823 8.320 1.00 95.44 131 GLU A CA 1
ATOM 987 C C . GLU A 1 131 ? -0.260 5.207 7.530 1.00 95.44 131 GLU A C 1
ATOM 989 O O . GLU A 1 131 ? -1.272 5.563 8.135 1.00 95.44 131 GLU A O 1
ATOM 994 N N . HIS A 1 132 ? -0.265 4.984 6.212 1.00 94.25 132 HIS A N 1
ATOM 995 C CA . HIS A 1 132 ? -1.427 5.258 5.363 1.00 94.25 132 HIS A CA 1
ATOM 996 C C . HIS A 1 132 ? -2.685 4.486 5.788 1.00 94.25 132 HIS A C 1
ATOM 998 O O . HIS A 1 132 ? -3.790 5.035 5.777 1.00 94.25 132 HIS A O 1
ATOM 1004 N N . ALA A 1 133 ? -2.546 3.210 6.166 1.00 96.81 133 ALA A N 1
ATOM 1005 C CA . ALA A 1 133 ? -3.663 2.417 6.674 1.00 96.81 133 ALA A CA 1
ATOM 1006 C C . ALA A 1 133 ? -4.234 3.027 7.962 1.00 96.81 133 ALA A C 1
ATOM 1008 O O . ALA A 1 133 ? -5.451 3.141 8.108 1.00 96.81 133 ALA A O 1
ATOM 1009 N N . THR A 1 134 ? -3.361 3.450 8.877 1.00 96.44 134 THR A N 1
ATOM 1010 C CA . THR A 1 134 ? -3.749 4.050 10.158 1.00 96.44 134 THR A CA 1
ATOM 1011 C C . THR A 1 134 ? -4.447 5.390 9.950 1.00 96.44 134 THR A C 1
ATOM 1013 O O . THR A 1 134 ? -5.525 5.602 10.502 1.00 96.44 134 THR A O 1
ATOM 1016 N N . GLU A 1 135 ? -3.896 6.269 9.113 1.00 96.19 135 GLU A N 1
ATOM 1017 C CA . GLU A 1 135 ? -4.508 7.557 8.769 1.00 96.19 135 GLU A CA 1
ATOM 1018 C C . GLU A 1 135 ? -5.900 7.382 8.155 1.00 96.19 135 GLU A C 1
ATOM 1020 O O . GLU A 1 135 ? -6.852 8.057 8.553 1.00 96.19 135 GLU A O 1
ATOM 1025 N N . LEU A 1 136 ? -6.049 6.426 7.232 1.00 96.38 136 LEU A N 1
ATOM 1026 C CA . LEU A 1 136 ? -7.334 6.143 6.603 1.00 96.38 136 LEU A CA 1
ATOM 1027 C C . LEU A 1 136 ? -8.361 5.617 7.613 1.00 96.38 136 LEU A C 1
ATOM 1029 O O . LEU A 1 136 ? -9.517 6.032 7.579 1.00 96.38 136 LEU A O 1
ATOM 1033 N N . ILE A 1 137 ? -7.950 4.747 8.538 1.00 96.19 137 ILE A N 1
ATOM 1034 C CA . ILE A 1 137 ? -8.816 4.262 9.621 1.00 96.19 137 ILE A CA 1
ATOM 1035 C C . ILE A 1 137 ? -9.247 5.416 10.533 1.00 96.19 137 ILE A C 1
ATOM 1037 O O . ILE A 1 137 ? -10.422 5.508 10.893 1.00 96.19 137 ILE A O 1
ATOM 1041 N N . MET A 1 138 ? -8.333 6.322 10.882 1.00 95.12 138 MET A N 1
ATOM 1042 C CA . MET A 1 138 ? -8.670 7.494 11.692 1.00 95.12 138 MET A CA 1
ATOM 1043 C C . MET A 1 138 ? -9.689 8.383 10.977 1.00 95.12 138 MET A C 1
ATOM 1045 O O . MET A 1 138 ? -10.697 8.748 11.578 1.00 95.12 138 MET A O 1
ATOM 1049 N N . HIS A 1 139 ? -9.502 8.636 9.681 1.00 94.62 139 HIS A N 1
ATOM 1050 C CA . HIS A 1 139 ? -10.463 9.373 8.859 1.00 94.62 139 HIS A CA 1
ATOM 1051 C C . HIS A 1 139 ? -11.836 8.676 8.790 1.00 94.62 139 HIS A C 1
ATOM 1053 O O . HIS A 1 139 ? -12.883 9.319 8.899 1.00 94.62 139 HIS A O 1
ATOM 1059 N N . MET A 1 140 ? -11.855 7.342 8.672 1.00 94.94 140 MET A N 1
ATOM 1060 C CA . MET A 1 140 ? -13.092 6.552 8.686 1.00 94.94 140 MET A CA 1
ATOM 1061 C C . MET A 1 140 ? -13.882 6.723 9.987 1.00 94.94 140 MET A C 1
ATOM 1063 O O . MET A 1 140 ? -15.111 6.822 9.951 1.00 94.94 140 MET A O 1
ATOM 1067 N N . ILE A 1 141 ? -13.190 6.731 11.128 1.00 94.19 141 ILE A N 1
ATOM 1068 C CA . ILE A 1 141 ? -13.818 6.798 12.451 1.00 94.19 141 ILE A CA 1
ATOM 1069 C C . ILE A 1 141 ? -14.227 8.232 12.797 1.00 94.19 141 ILE A C 1
ATOM 1071 O O . ILE A 1 141 ? -15.363 8.441 13.220 1.00 94.19 141 ILE A O 1
ATOM 1075 N N . VAL A 1 142 ? -13.308 9.187 12.639 1.00 92.62 142 VAL A N 1
ATOM 1076 C CA . VAL A 1 142 ? -13.428 10.563 13.147 1.00 92.62 142 VAL A CA 1
ATOM 1077 C C . VAL A 1 142 ? -14.223 11.457 12.202 1.00 92.62 142 VAL A C 1
ATOM 1079 O O . VAL A 1 142 ? -15.064 12.228 12.659 1.00 92.62 142 VAL A O 1
ATOM 1082 N N . ASP A 1 143 ? -13.985 11.342 10.893 1.00 91.88 143 ASP A N 1
ATOM 1083 C CA . ASP A 1 143 ? -14.536 12.292 9.925 1.00 91.88 143 ASP A CA 1
ATOM 1084 C C . ASP A 1 143 ?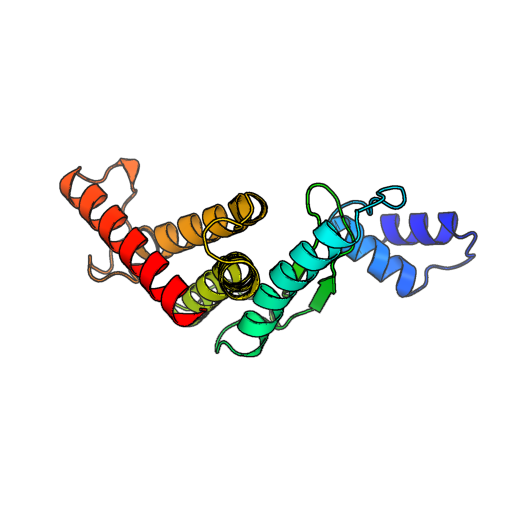 -15.755 11.742 9.182 1.00 91.88 143 ASP A C 1
ATOM 1086 O O . ASP A 1 143 ? -16.674 12.498 8.855 1.00 91.88 143 ASP A O 1
ATOM 1090 N N . CYS A 1 144 ? -15.760 10.433 8.905 1.00 91.50 144 CYS A N 1
ATOM 1091 C CA . CYS A 1 144 ? -16.772 9.783 8.067 1.00 91.50 144 CYS A CA 1
ATOM 1092 C C . CYS A 1 144 ? -17.897 9.095 8.853 1.00 91.50 144 CYS A C 1
ATOM 1094 O O . CYS A 1 144 ? -18.898 8.701 8.253 1.00 91.50 144 CYS A O 1
ATOM 1096 N N . GLY A 1 145 ? -17.743 8.905 10.167 1.00 90.81 145 GLY A N 1
ATOM 1097 C CA . GLY A 1 145 ? -18.743 8.224 10.994 1.00 90.81 145 GLY A CA 1
ATOM 1098 C C . GLY A 1 145 ? -18.983 6.760 10.599 1.00 90.81 145 GLY A C 1
ATOM 1099 O O . GLY A 1 145 ? -20.083 6.246 10.788 1.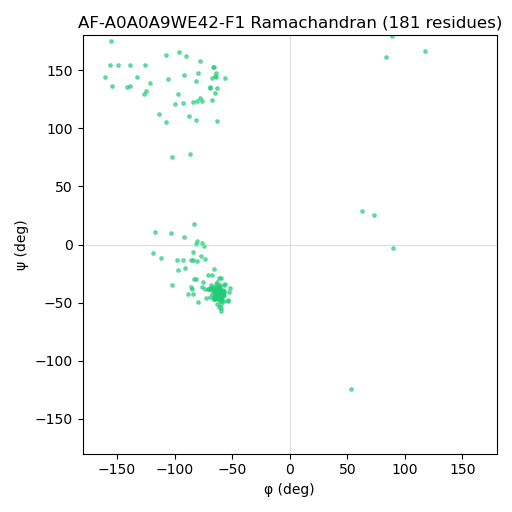00 90.81 145 GLY A O 1
ATOM 1100 N N . PHE A 1 146 ? -17.978 6.069 10.045 1.00 89.38 146 PHE A N 1
ATOM 1101 C CA . PHE A 1 146 ? -18.053 4.637 9.705 1.00 89.38 146 PHE A CA 1
ATOM 1102 C C . PHE A 1 146 ? -17.765 3.713 10.898 1.00 89.38 146 PHE A C 1
ATOM 1104 O O . PHE A 1 146 ? -17.489 2.527 10.712 1.00 89.38 146 PHE A O 1
ATOM 1111 N N . SER A 1 147 ? -17.844 4.256 12.111 1.00 86.62 147 SER A N 1
ATOM 1112 C CA . SER A 1 147 ? -17.610 3.556 13.368 1.00 86.62 147 SER A CA 1
ATOM 1113 C C . SER A 1 147 ? -18.908 3.326 14.135 1.00 86.62 147 SER A C 1
ATOM 1115 O O . SER A 1 147 ? -19.920 4.002 13.931 1.00 86.62 147 SER A O 1
ATOM 1117 N N . ASN A 1 148 ? -18.862 2.406 15.096 1.00 82.31 148 ASN A N 1
ATOM 1118 C CA . ASN A 1 148 ? -19.975 2.211 16.029 1.00 82.31 148 ASN A CA 1
ATOM 1119 C C . ASN A 1 148 ? -20.039 3.300 17.118 1.00 82.31 148 ASN A C 1
ATOM 1121 O O . ASN A 1 148 ? -20.913 3.254 17.985 1.00 82.31 148 ASN A O 1
ATOM 1125 N N . LEU A 1 149 ? -19.131 4.284 17.089 1.00 83.88 149 LEU A N 1
ATOM 1126 C CA . LEU A 1 149 ? -19.117 5.426 18.011 1.00 83.88 149 LEU A CA 1
ATOM 1127 C C . LEU A 1 149 ? -20.163 6.488 17.653 1.00 83.88 149 LEU A C 1
ATOM 1129 O O . LEU A 1 149 ? -20.422 7.381 18.461 1.00 83.88 149 LEU A O 1
ATOM 1133 N N . GLY A 1 150 ? -20.795 6.355 16.485 1.00 82.00 150 GLY A N 1
ATOM 1134 C CA . GLY A 1 150 ? -21.881 7.204 16.013 1.00 82.00 150 GLY A CA 1
ATOM 1135 C C . GLY A 1 150 ? -21.529 7.961 14.734 1.00 82.00 150 GLY A C 1
ATOM 1136 O O . GLY A 1 150 ? -20.373 8.055 14.331 1.00 82.00 150 GLY A O 1
ATOM 1137 N N . ILE A 1 151 ? -22.558 8.526 14.101 1.00 87.50 151 ILE A N 1
ATOM 1138 C CA . ILE A 1 151 ? -22.423 9.352 12.896 1.00 87.50 151 ILE A CA 1
ATOM 1139 C C . ILE A 1 151 ? -22.147 10.788 13.345 1.00 87.50 151 ILE A C 1
ATOM 1141 O O . ILE A 1 151 ? -23.053 11.619 13.418 1.00 87.50 151 ILE A O 1
ATOM 1145 N N . VAL A 1 152 ? -20.902 11.049 13.734 1.00 85.19 152 VAL A N 1
ATOM 1146 C CA . VAL A 1 152 ? -20.437 12.361 14.192 1.00 85.19 152 VAL A CA 1
ATOM 1147 C C . VAL A 1 152 ? -19.131 12.717 13.495 1.00 85.19 152 VAL A C 1
ATOM 1149 O O . VAL A 1 152 ? -18.308 11.844 13.244 1.00 85.19 152 VAL A O 1
ATOM 1152 N N . ASN A 1 153 ? -18.966 14.001 13.191 1.00 89.44 153 ASN A N 1
ATOM 1153 C CA . ASN A 1 153 ? -17.700 14.584 12.771 1.00 89.44 153 ASN A CA 1
ATOM 1154 C C . ASN A 1 153 ? -17.276 15.551 13.883 1.00 89.44 153 ASN A C 1
ATOM 1156 O O . ASN A 1 153 ? -17.978 16.524 14.165 1.00 89.44 153 ASN A O 1
ATOM 1160 N N . GLU A 1 154 ? -16.198 15.218 14.582 1.00 85.06 154 GLU A N 1
ATOM 1161 C CA . GLU A 1 154 ? -15.687 15.970 15.729 1.00 85.06 154 GLU A CA 1
ATOM 1162 C C . GLU A 1 154 ? -14.163 15.958 15.657 1.00 85.06 154 GLU A C 1
ATOM 1164 O O . GLU A 1 154 ? -13.561 14.921 15.402 1.00 85.06 154 GLU A O 1
ATOM 1169 N N . GLU A 1 155 ? -13.520 17.100 15.881 1.00 87.38 155 GLU A N 1
ATOM 1170 C CA . GLU A 1 155 ? -12.069 17.192 15.754 1.00 87.38 155 GLU A CA 1
ATOM 1171 C C . GLU A 1 155 ? -11.378 16.363 16.847 1.00 87.38 155 GLU A C 1
ATOM 1173 O O . GLU A 1 155 ? -11.602 16.592 18.041 1.00 87.38 155 GLU A O 1
ATOM 1178 N N . TYR A 1 156 ? -10.501 15.429 16.453 1.00 83.75 156 TYR A N 1
ATOM 1179 C CA . TYR A 1 156 ? -9.840 14.492 17.374 1.00 83.75 156 TYR A CA 1
ATOM 1180 C C . TYR A 1 156 ? -9.153 15.188 18.558 1.00 83.75 156 TYR A C 1
ATOM 1182 O O . TYR A 1 156 ? -9.206 14.705 19.686 1.00 83.75 156 TYR A O 1
ATOM 1190 N N . THR A 1 157 ? -8.542 16.351 18.331 1.00 86.62 157 THR A N 1
ATOM 1191 C CA . THR A 1 157 ? -7.840 17.145 19.354 1.00 86.62 157 THR A CA 1
ATOM 1192 C C . THR A 1 157 ? -8.776 17.601 20.478 1.00 86.62 157 THR A C 1
ATOM 1194 O O . THR A 1 157 ? -8.394 17.549 21.651 1.00 86.62 157 THR A O 1
ATOM 1197 N N . THR A 1 158 ? -10.013 17.961 20.126 1.00 88.81 158 THR A N 1
ATOM 1198 C CA . THR A 1 158 ? -11.045 18.501 21.025 1.00 88.81 158 THR A CA 1
ATOM 1199 C C . THR A 1 158 ? -11.836 17.427 21.771 1.00 88.81 158 THR A C 1
ATOM 1201 O O . THR A 1 158 ? -12.522 17.731 22.748 1.00 88.81 158 THR A O 1
ATOM 1204 N N . MET A 1 159 ? -11.714 16.164 21.354 1.00 89.06 159 MET A N 1
ATOM 1205 C CA . MET A 1 159 ? -12.395 15.046 21.996 1.00 89.06 159 MET A CA 1
ATOM 1206 C C . MET A 1 159 ? -11.929 14.838 23.441 1.00 89.06 159 MET A C 1
ATOM 1208 O O . MET A 1 159 ? -10.750 14.999 23.776 1.00 89.06 159 MET A O 1
ATOM 1212 N N . SER A 1 160 ? -12.853 14.375 24.286 1.00 92.38 160 SER A N 1
ATOM 1213 C CA . SER A 1 160 ? -12.524 13.913 25.635 1.00 92.38 160 SER A CA 1
ATOM 1214 C C . SER A 1 160 ? -11.644 12.660 25.606 1.00 92.38 160 SER A C 1
ATOM 1216 O O . SER A 1 160 ? -11.744 11.837 24.693 1.00 92.38 160 SER A O 1
ATOM 1218 N N . ASP A 1 161 ? -10.840 12.458 26.649 1.00 93.56 161 ASP A N 1
ATOM 1219 C CA . ASP A 1 161 ? -9.933 11.302 26.750 1.00 93.56 161 ASP A CA 1
ATOM 1220 C C . ASP A 1 161 ? -10.675 9.961 26.649 1.00 93.56 161 ASP A C 1
ATOM 1222 O O . ASP A 1 161 ? -10.195 9.010 26.035 1.00 93.56 161 ASP A O 1
ATOM 1226 N N . SER A 1 162 ? -11.903 9.894 27.176 1.00 93.06 162 SER A N 1
ATOM 1227 C CA . SER A 1 162 ? -12.751 8.703 27.055 1.00 93.06 162 SER A CA 1
ATOM 1228 C C . SER A 1 162 ? -13.144 8.401 25.605 1.00 93.06 162 SER A C 1
ATOM 1230 O O . SER A 1 162 ? -13.224 7.231 25.229 1.00 93.06 162 SER A O 1
ATOM 1232 N N . LYS A 1 163 ? -13.391 9.430 24.781 1.00 90.12 163 LYS A N 1
ATOM 1233 C CA . LYS A 1 163 ? -13.676 9.253 23.350 1.00 90.12 163 LYS A CA 1
ATOM 1234 C C . LYS A 1 163 ? -12.414 8.866 22.585 1.00 90.12 163 LYS A C 1
ATOM 1236 O O . LYS A 1 163 ? -12.470 7.895 21.839 1.00 90.12 163 LYS A O 1
ATOM 1241 N N . LYS A 1 164 ? -11.286 9.545 22.828 1.00 92.75 164 LYS A N 1
ATOM 1242 C CA . LYS A 1 164 ? -9.986 9.221 22.209 1.00 92.75 164 LYS A CA 1
ATOM 1243 C C . LYS A 1 164 ? -9.611 7.758 22.429 1.00 92.75 164 LYS A C 1
ATOM 1245 O O . LYS A 1 164 ? -9.378 7.034 21.470 1.00 92.75 164 LYS A O 1
ATOM 1250 N N . TYR A 1 165 ? -9.728 7.279 23.668 1.00 93.75 165 TYR A N 1
ATOM 1251 C CA . TYR A 1 165 ? -9.499 5.871 23.997 1.00 93.75 165 TYR A CA 1
ATOM 1252 C C . TYR A 1 165 ? -10.394 4.905 23.198 1.00 93.75 165 TYR A C 1
ATOM 1254 O O . TYR A 1 165 ? -9.945 3.847 22.756 1.00 93.75 165 TYR A O 1
ATOM 1262 N N . LYS A 1 166 ? -11.675 5.247 22.996 1.00 94.00 166 LYS A N 1
ATOM 1263 C CA . LYS A 1 166 ? -12.593 4.425 22.189 1.00 94.00 166 LYS A CA 1
ATOM 1264 C C . LYS A 1 166 ? -12.207 4.422 20.711 1.00 94.00 166 LYS A C 1
ATOM 1266 O O . LYS A 1 166 ? -12.233 3.355 20.107 1.00 94.00 166 LYS A O 1
ATOM 1271 N N . VAL A 1 167 ? -11.834 5.581 20.166 1.00 93.56 167 VAL A N 1
ATOM 1272 C CA . VAL A 1 167 ? -11.360 5.724 18.782 1.00 93.56 167 VAL A CA 1
ATOM 1273 C C . VAL A 1 167 ? -10.113 4.873 18.560 1.00 93.56 167 VAL A C 1
ATOM 1275 O O . VAL A 1 167 ? -10.102 4.047 17.656 1.00 93.56 167 VAL A O 1
ATOM 1278 N N . GLU A 1 168 ? -9.102 4.995 19.423 1.00 93.75 168 GLU A N 1
ATOM 1279 C CA . GLU A 1 168 ? -7.859 4.218 19.327 1.00 93.75 168 GLU A CA 1
ATOM 1280 C C . GLU A 1 168 ? -8.122 2.710 19.415 1.00 93.75 168 GLU A C 1
ATOM 1282 O O . GLU A 1 168 ? -7.605 1.924 18.618 1.00 93.75 168 GLU A O 1
ATOM 1287 N N . LYS A 1 169 ? -8.983 2.290 20.350 1.00 95.31 169 LYS A N 1
ATOM 1288 C CA . LYS A 1 169 ? -9.371 0.884 20.497 1.00 95.31 169 LYS A CA 1
ATOM 1289 C C . LYS A 1 169 ? -10.058 0.344 19.240 1.00 95.31 169 LYS A C 1
ATOM 1291 O O . LYS A 1 169 ? -9.786 -0.788 18.838 1.00 95.31 169 LYS A O 1
ATOM 1296 N N . GLU A 1 170 ? -10.952 1.121 18.636 1.00 94.06 170 GLU A N 1
ATOM 1297 C CA . GLU A 1 170 ? -11.645 0.727 17.409 1.00 94.06 170 GLU A CA 1
ATOM 1298 C C . GLU A 1 170 ? -10.707 0.732 16.200 1.00 94.06 170 GLU A C 1
ATOM 1300 O O . GLU A 1 170 ? -10.748 -0.204 15.403 1.00 94.06 170 GLU A O 1
ATOM 1305 N N . ALA A 1 171 ? -9.790 1.697 16.114 1.00 95.12 171 ALA A N 1
ATOM 1306 C CA . ALA A 1 171 ? -8.785 1.749 15.061 1.00 95.12 171 ALA A CA 1
ATOM 1307 C C . ALA A 1 171 ? -7.900 0.494 15.062 1.00 95.12 171 ALA A C 1
ATOM 1309 O O . ALA A 1 171 ? -7.742 -0.161 14.029 1.00 95.12 171 ALA A O 1
ATOM 1310 N N . ILE A 1 172 ? -7.408 0.090 16.239 1.00 95.69 172 ILE A N 1
ATOM 1311 C CA . ILE A 1 172 ? -6.638 -1.151 16.412 1.00 95.69 172 ILE A CA 1
ATOM 1312 C C . ILE A 1 172 ? -7.480 -2.374 16.028 1.00 95.69 172 ILE A C 1
ATOM 1314 O O . ILE A 1 172 ? -6.978 -3.290 15.374 1.00 95.69 172 ILE A O 1
ATOM 1318 N N . ALA A 1 173 ? -8.763 -2.401 16.400 1.00 95.44 173 ALA A N 1
ATOM 1319 C CA . ALA A 1 173 ? -9.653 -3.508 16.062 1.00 95.44 173 ALA A CA 1
ATOM 1320 C C . ALA A 1 173 ? -9.886 -3.630 14.546 1.00 95.44 173 ALA A C 1
ATOM 1322 O O . ALA A 1 173 ? -9.866 -4.746 14.019 1.00 95.44 173 ALA A O 1
ATOM 1323 N N . ILE A 1 174 ? -10.065 -2.510 13.836 1.00 95.19 174 ILE A N 1
ATOM 1324 C CA . ILE A 1 174 ? -10.211 -2.482 12.374 1.00 95.19 174 ILE A CA 1
ATOM 1325 C C . ILE A 1 174 ? -8.915 -2.938 11.705 1.00 95.19 174 ILE A C 1
ATOM 1327 O O . ILE A 1 174 ? -8.964 -3.813 10.839 1.00 95.19 174 ILE A O 1
ATOM 1331 N N . LEU A 1 175 ? -7.768 -2.410 12.143 1.00 95.19 175 LEU A N 1
ATOM 1332 C CA . LEU A 1 175 ? -6.454 -2.776 11.615 1.00 95.19 175 LEU A CA 1
ATOM 1333 C C . LEU A 1 175 ? -6.195 -4.278 11.783 1.00 95.19 175 LEU A C 1
ATOM 1335 O O . LEU A 1 175 ? -5.853 -4.960 10.822 1.00 95.19 175 LEU A O 1
ATOM 1339 N N . HIS A 1 176 ? -6.434 -4.818 12.981 1.00 95.56 176 HIS A N 1
ATOM 1340 C CA . HIS A 1 176 ? -6.277 -6.245 13.253 1.00 95.56 176 HIS A CA 1
ATOM 1341 C C . HIS A 1 176 ? -7.242 -7.094 12.419 1.00 95.56 176 HIS A C 1
ATOM 1343 O O . HIS A 1 176 ? -6.841 -8.097 11.835 1.00 95.56 176 HIS A O 1
ATOM 1349 N N . SER A 1 177 ? -8.512 -6.692 12.325 1.00 95.69 177 SER A N 1
ATOM 1350 C CA . SER A 1 177 ? -9.511 -7.422 11.537 1.00 95.69 177 SER A CA 1
ATOM 1351 C C . SER A 1 177 ? -9.173 -7.423 10.047 1.00 95.69 177 SER A C 1
ATOM 1353 O O . SER A 1 177 ? -9.372 -8.435 9.386 1.00 95.69 177 SER A O 1
ATOM 1355 N N . SER A 1 178 ? -8.660 -6.311 9.519 1.00 95.50 178 SER A N 1
ATOM 1356 C CA . SER A 1 178 ? -8.172 -6.209 8.141 1.00 95.50 178 SER A CA 1
ATOM 1357 C C . SER A 1 178 ? -6.942 -7.087 7.924 1.00 95.50 178 SER A C 1
ATOM 1359 O O . SER A 1 178 ? -6.942 -7.908 7.012 1.00 95.50 178 SER A O 1
ATOM 1361 N N . TYR A 1 179 ? -5.968 -7.043 8.837 1.00 95.69 179 TYR A N 1
ATOM 1362 C CA . TYR A 1 179 ? -4.770 -7.883 8.774 1.00 95.69 179 TYR A CA 1
ATOM 1363 C C . TYR A 1 179 ? -5.095 -9.385 8.735 1.00 95.69 179 TYR A C 1
ATOM 1365 O O . TYR A 1 179 ? -4.490 -10.132 7.975 1.00 95.69 179 TYR A O 1
ATOM 1373 N N . GLN A 1 180 ? -6.088 -9.831 9.513 1.00 95.25 180 GLN A N 1
ATOM 1374 C CA . GLN A 1 180 ? -6.545 -11.227 9.509 1.00 95.25 180 GLN A CA 1
ATOM 1375 C C . GLN A 1 180 ? -7.299 -11.621 8.232 1.00 95.25 180 GLN A C 1
ATOM 1377 O O . GLN A 1 180 ? -7.331 -12.799 7.903 1.00 95.25 180 GLN A O 1
ATOM 1382 N N . ARG A 1 181 ? -7.932 -10.677 7.521 1.00 93.88 181 ARG A N 1
ATOM 1383 C CA . ARG A 1 181 ? -8.608 -10.972 6.244 1.00 93.88 181 ARG A CA 1
ATOM 1384 C C . ARG A 1 181 ? -7.629 -11.173 5.094 1.00 93.88 181 ARG A C 1
ATOM 1386 O O . ARG A 1 181 ? -7.954 -11.899 4.160 1.00 93.88 181 ARG A O 1
ATOM 1393 N N . VAL A 1 182 ? -6.497 -10.472 5.125 1.00 94.75 182 VAL A N 1
ATOM 1394 C CA . VAL A 1 182 ? -5.518 -10.462 4.024 1.00 94.75 182 VAL A CA 1
ATOM 1395 C C . VAL A 1 182 ? -4.412 -11.501 4.179 1.00 94.75 182 VAL A C 1
ATOM 1397 O O . VAL A 1 182 ? -3.669 -11.736 3.228 1.00 94.75 182 VAL A O 1
ATOM 1400 N N . ARG A 1 183 ? -4.293 -12.093 5.369 1.00 88.81 183 ARG A N 1
ATOM 1401 C CA . ARG A 1 183 ? -3.372 -13.183 5.684 1.00 88.81 183 ARG A CA 1
ATOM 1402 C C . ARG A 1 183 ? -3.990 -14.541 5.349 1.00 88.81 183 ARG A C 1
ATOM 1404 O O . ARG A 1 183 ? -3.235 -15.400 4.845 1.00 88.81 183 ARG A O 1
#